Protein AF-A0A819KDN2-F1 (afdb_monomer_lite)

pLDDT: mean 83.3, std 16.14, range [24.91, 98.44]

Radius of gyration: 28.86 Å; chains: 1; bounding box: 69×42×83 Å

Secondary structure (DSSP, 8-state):
-----PPPSSSEEEEEEEEE-SS-EEEEEEEEE-TTT--HHHHHHHHHHHHHHHHHHHH--S-GGGS----HHHHHHHHHHT-------S---HHHHHHHHHHHSTTSEEEEETTEEEEHHHHHHHHHHHHHHHHHTS-PPTT-EEEEE--SSHHHHHHHHHHHHTTPEEEE--TTS-HHHHHHHHHHHT-SEEEE-GGGTT---TTSEEEEGGG------HHHHHHHHHTS---TTS--B------SSS-------PPPHHHHHHHHHHHTTT--EEEEE--GGGSS-SEEEEE-STHHHHT-----EEPTTEEEEEE-TTSPBPPTTT---EEEEEES-------SS--------

Foldseek 3Di:
DDDDPDADPDQKDKDWDWDDDPVDIDIDIDMDHDPVRDDPVRVVLVVQLVVQLVVVVVVDPDDSVVRFSDDPVRVVVQCVLFVQADPPDDDDDPLVVLVVVCVVFVADWPDDDDPDTDGSVRLVVLLLLLLCCCCPVVVDAAAAEEEEEEDDDSLSVSPLSSCLLRNYAYEYDYLPDPLVVVVVSCLLRPHQHYEYEPVSVVNDDPSHHYHHSVVRDDPDDPVVSCVVSVPHPHDPPGHSYDYDDPDPVPHDDDPPPDDPPCVLLVVCVVCVVPDWDKQFDDDVQFPRGFAIDTDDSCVVVVVDDDNHGGHRQKRKAFAAPSRHGDDPPPDHGDIDIDGDGGQDDRDSDDSPRPPDD

Structure (mmCIF, N/CA/C/O backbone):
data_AF-A0A819KDN2-F1
#
_entry.id   AF-A0A819KDN2-F1
#
loop_
_atom_site.group_PDB
_atom_site.id
_atom_site.type_symbol
_atom_site.label_atom_id
_atom_site.label_alt_id
_atom_site.label_comp_id
_atom_site.label_asym_id
_atom_site.label_entity_id
_atom_site.label_seq_id
_atom_site.pdbx_PDB_ins_code
_atom_site.Cartn_x
_atom_site.Cartn_y
_atom_site.Cartn_z
_atom_site.occupancy
_atom_site.B_iso_or_equiv
_atom_site.auth_seq_id
_atom_site.auth_comp_id
_atom_site.auth_asym_id
_atom_site.auth_atom_id
_atom_site.pdbx_PDB_model_num
ATOM 1 N N . MET A 1 1 ? 19.968 2.628 -48.194 1.00 40.44 1 MET A N 1
ATOM 2 C CA . MET A 1 1 ? 20.028 1.257 -47.650 1.00 40.44 1 MET A CA 1
ATOM 3 C C . MET A 1 1 ? 19.680 0.316 -48.788 1.00 40.44 1 MET A C 1
ATOM 5 O O . MET A 1 1 ? 18.543 0.356 -49.238 1.00 40.44 1 MET A O 1
ATOM 9 N N . GLY A 1 2 ? 20.662 -0.407 -49.324 1.00 40.00 2 GLY A N 1
ATOM 10 C CA . GLY A 1 2 ? 20.430 -1.537 -50.229 1.00 40.00 2 GLY A CA 1
ATOM 11 C C . GLY A 1 2 ? 20.419 -2.822 -49.404 1.00 40.00 2 GLY A C 1
ATOM 12 O O . GLY A 1 2 ? 21.114 -2.883 -48.392 1.00 40.00 2 GLY A O 1
ATOM 13 N N . VAL A 1 3 ? 19.584 -3.784 -49.782 1.00 44.88 3 VAL A N 1
ATOM 14 C CA . VAL A 1 3 ? 19.600 -5.141 -49.225 1.00 44.88 3 VAL A CA 1
ATOM 15 C C . VAL A 1 3 ? 20.366 -5.978 -50.242 1.00 44.88 3 VAL A C 1
ATOM 17 O O . VAL A 1 3 ? 19.876 -6.126 -51.358 1.00 44.88 3 VAL A O 1
ATOM 20 N N . ASP A 1 4 ? 21.567 -6.433 -49.891 1.00 54.16 4 ASP A N 1
ATOM 21 C CA . ASP A 1 4 ? 22.252 -7.481 -50.652 1.00 54.16 4 ASP A CA 1
ATOM 22 C C . ASP A 1 4 ? 21.748 -8.839 -50.154 1.00 54.16 4 ASP A C 1
ATOM 24 O O . ASP A 1 4 ? 2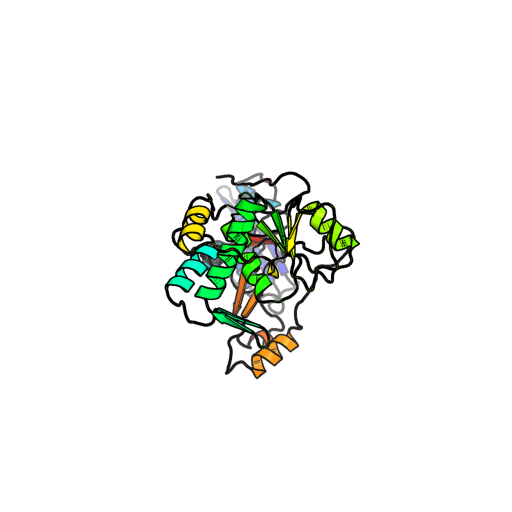1.607 -9.054 -48.950 1.00 54.16 4 ASP A O 1
ATOM 28 N N . ASP A 1 5 ? 21.445 -9.730 -51.096 1.00 51.00 5 ASP A N 1
ATOM 29 C CA . ASP A 1 5 ? 20.772 -11.025 -50.900 1.00 51.00 5 ASP A CA 1
ATOM 30 C C . ASP A 1 5 ? 21.746 -12.141 -50.450 1.00 51.00 5 ASP A C 1
ATOM 32 O O . ASP A 1 5 ? 21.556 -13.323 -50.741 1.00 51.00 5 ASP A O 1
ATOM 36 N N . ASP A 1 6 ? 22.828 -11.772 -49.757 1.00 60.97 6 ASP A N 1
ATOM 37 C CA . ASP A 1 6 ? 23.826 -12.723 -49.264 1.00 60.97 6 ASP A CA 1
ATOM 38 C C . ASP A 1 6 ? 23.328 -13.403 -47.981 1.00 60.97 6 ASP A C 1
ATOM 40 O O . ASP A 1 6 ? 23.100 -12.758 -46.952 1.00 60.97 6 ASP A O 1
ATOM 44 N N . ALA A 1 7 ? 23.187 -14.732 -48.033 1.00 66.06 7 ALA A N 1
ATOM 45 C CA . ALA A 1 7 ? 22.751 -15.551 -46.905 1.00 66.06 7 ALA A CA 1
ATOM 46 C C . ALA A 1 7 ? 23.611 -15.305 -45.648 1.00 66.06 7 ALA A C 1
ATOM 48 O O . ALA A 1 7 ? 24.844 -15.303 -45.708 1.00 66.06 7 ALA A O 1
ATOM 49 N N . ALA A 1 8 ? 22.960 -15.116 -44.496 1.00 74.00 8 ALA A N 1
ATOM 50 C CA . ALA A 1 8 ? 23.639 -14.858 -43.229 1.00 74.00 8 ALA A CA 1
ATOM 51 C C . ALA A 1 8 ? 24.528 -16.051 -42.822 1.00 74.00 8 ALA A C 1
ATOM 53 O O . ALA A 1 8 ? 24.043 -17.162 -42.620 1.00 74.00 8 ALA A O 1
ATOM 54 N N . LEU A 1 9 ? 25.839 -15.818 -42.689 1.00 78.25 9 LEU A N 1
ATOM 55 C CA . LEU A 1 9 ? 26.824 -16.837 -42.282 1.00 78.25 9 LEU A CA 1
ATOM 56 C C . LEU A 1 9 ? 26.888 -17.052 -40.758 1.00 78.25 9 LEU A C 1
ATOM 58 O O . LEU A 1 9 ? 27.412 -18.063 -40.298 1.00 78.25 9 LEU A O 1
ATOM 62 N N . PHE A 1 10 ? 26.384 -16.087 -39.988 1.00 86.44 10 PHE A N 1
ATOM 63 C CA . PHE A 1 10 ? 26.323 -16.077 -38.526 1.00 86.44 10 PHE A CA 1
ATOM 64 C C . PHE A 1 10 ? 24.958 -15.542 -38.085 1.00 86.44 10 PHE A C 1
ATOM 66 O O . PHE A 1 10 ? 24.286 -14.866 -38.865 1.00 86.44 10 PHE A O 1
ATOM 73 N N . ASP A 1 11 ? 24.589 -15.768 -36.822 1.00 88.19 11 ASP A N 1
ATOM 74 C CA . ASP A 1 11 ? 23.334 -15.269 -36.245 1.00 88.19 11 ASP A CA 1
ATOM 75 C C . ASP A 1 11 ? 23.179 -13.753 -36.451 1.00 88.19 11 ASP A C 1
ATOM 77 O O . ASP A 1 11 ? 22.167 -13.287 -36.974 1.00 88.19 11 ASP A O 1
ATOM 81 N N . LEU A 1 12 ? 24.218 -12.990 -36.097 1.00 89.06 12 LEU A N 1
ATOM 82 C CA . LEU A 1 12 ? 24.337 -11.554 -36.330 1.00 89.06 12 LEU A CA 1
ATOM 83 C C . LEU A 1 12 ? 25.802 -11.200 -36.589 1.00 89.06 12 LEU A C 1
ATOM 85 O O . LEU A 1 12 ? 26.693 -11.559 -35.821 1.00 89.06 12 LEU A O 1
ATOM 89 N N . SER A 1 13 ? 26.046 -10.432 -37.641 1.00 89.38 13 SER A N 1
ATOM 90 C CA . SER A 1 13 ? 27.348 -9.865 -37.974 1.00 89.38 13 SER A CA 1
ATOM 91 C C . SER A 1 13 ? 27.222 -8.356 -38.146 1.00 89.38 13 SER A C 1
ATOM 93 O O . SER A 1 13 ? 26.267 -7.856 -38.740 1.00 89.38 13 SER A O 1
ATOM 95 N N . CYS A 1 14 ? 28.183 -7.622 -37.589 1.00 88.56 14 CYS A N 1
ATOM 96 C CA . CYS A 1 14 ? 28.291 -6.174 -37.712 1.00 88.56 14 CYS A CA 1
ATOM 97 C C . CYS A 1 14 ? 29.633 -5.845 -38.364 1.00 88.56 14 CYS A C 1
ATOM 99 O O . CYS A 1 14 ? 30.682 -6.274 -37.884 1.00 88.56 14 CYS A O 1
ATOM 101 N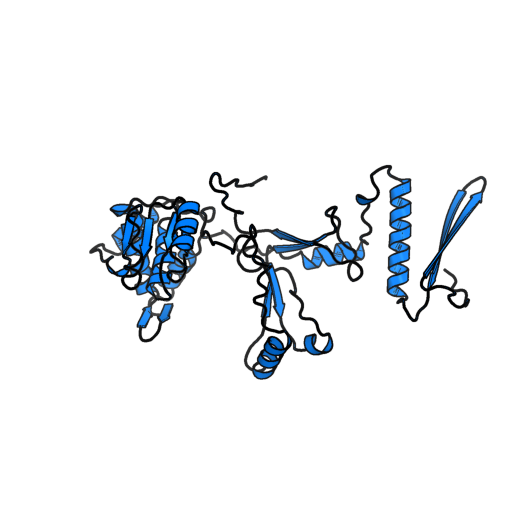 N . THR A 1 15 ? 29.612 -5.099 -39.465 1.00 88.31 15 THR A N 1
ATOM 102 C CA . THR A 1 15 ? 30.819 -4.654 -40.168 1.00 88.31 15 THR A CA 1
ATOM 103 C C . THR A 1 15 ? 30.854 -3.136 -40.219 1.00 88.31 15 THR A C 1
ATOM 105 O O . THR A 1 15 ? 29.897 -2.495 -40.656 1.00 88.31 15 THR A O 1
ATOM 108 N N . LEU A 1 16 ? 31.969 -2.555 -39.772 1.00 88.19 16 LEU A N 1
ATOM 109 C CA . LEU A 1 16 ? 32.206 -1.118 -39.806 1.00 88.19 16 LEU A CA 1
ATOM 110 C C . LEU A 1 16 ? 33.178 -0.786 -40.938 1.00 88.19 16 LEU A C 1
ATOM 112 O O . LEU A 1 16 ? 34.314 -1.256 -40.954 1.00 88.19 16 LEU A O 1
ATOM 116 N N . PHE A 1 17 ? 32.747 0.082 -41.845 1.00 87.81 17 PHE A N 1
ATOM 117 C CA . PHE A 1 17 ? 33.575 0.636 -42.906 1.00 87.81 17 PHE A CA 1
ATOM 118 C C . PHE A 1 17 ? 33.877 2.095 -42.587 1.00 87.81 17 PHE A C 1
ATOM 120 O O . PHE A 1 17 ? 32.973 2.929 -42.527 1.00 87.81 17 PHE A O 1
ATOM 127 N N . VAL A 1 18 ? 35.154 2.413 -42.386 1.00 87.00 18 VAL A N 1
ATOM 128 C CA . VAL A 1 18 ? 35.609 3.788 -42.165 1.00 87.00 18 VAL A CA 1
ATOM 129 C C . VAL A 1 18 ? 36.140 4.333 -43.482 1.00 87.00 18 VAL A C 1
ATOM 131 O O . VAL A 1 18 ? 37.114 3.817 -44.024 1.00 87.00 18 VAL A O 1
ATOM 134 N N . SER A 1 19 ? 35.513 5.391 -43.987 1.00 87.12 19 SER A N 1
ATOM 135 C CA . SER A 1 19 ? 35.979 6.118 -45.163 1.00 87.12 19 SER A CA 1
ATOM 136 C C . SER A 1 19 ? 36.491 7.492 -44.754 1.00 87.12 19 SER A C 1
ATOM 138 O O . SER A 1 19 ? 35.853 8.218 -43.985 1.00 87.12 19 SER A O 1
ATOM 140 N N . LYS A 1 20 ? 37.668 7.851 -45.263 1.00 86.88 20 LYS A N 1
ATOM 141 C CA . LYS A 1 20 ? 38.318 9.137 -45.024 1.00 86.88 20 LYS A CA 1
ATOM 142 C C . LYS A 1 20 ? 38.692 9.749 -46.366 1.00 86.88 20 LYS A C 1
ATOM 144 O O . LYS A 1 20 ? 39.522 9.201 -47.083 1.00 86.88 20 LYS A O 1
ATOM 149 N N . THR A 1 21 ? 38.104 10.897 -46.666 1.00 85.00 21 THR A N 1
ATOM 150 C CA . THR A 1 21 ? 38.531 11.796 -47.741 1.00 85.00 21 THR A CA 1
ATOM 151 C C . THR A 1 21 ? 39.176 13.041 -47.131 1.00 85.00 21 THR A C 1
ATOM 153 O O . THR A 1 21 ? 39.096 13.255 -45.917 1.00 85.00 21 THR A O 1
ATOM 156 N N . ASP A 1 22 ? 39.798 13.885 -47.956 1.00 81.94 22 ASP A N 1
ATOM 157 C CA . ASP A 1 22 ? 40.424 15.136 -47.495 1.00 81.94 22 ASP A CA 1
ATOM 158 C C . ASP A 1 22 ? 39.423 16.105 -46.836 1.00 81.94 22 ASP A C 1
ATOM 160 O O . ASP A 1 22 ? 39.818 16.957 -46.044 1.00 81.94 22 ASP A O 1
ATOM 164 N N . GLN A 1 23 ? 38.124 15.954 -47.122 1.00 81.19 23 GLN A N 1
ATOM 165 C CA . GLN A 1 23 ? 37.059 16.842 -46.641 1.00 81.19 23 GLN A CA 1
ATOM 166 C C . GLN A 1 23 ? 36.100 16.184 -45.639 1.00 81.19 23 GLN A C 1
ATOM 168 O O . GLN A 1 23 ? 35.454 16.893 -44.870 1.00 81.19 23 GLN A O 1
ATOM 173 N N . THR A 1 24 ? 35.983 14.850 -45.615 1.00 83.25 24 THR A N 1
ATOM 174 C CA . THR A 1 24 ? 34.991 14.158 -44.773 1.00 83.25 24 THR A CA 1
ATOM 175 C C . THR A 1 24 ? 35.516 12.844 -44.209 1.00 83.25 24 THR A C 1
ATOM 177 O O . THR A 1 24 ? 36.234 12.099 -44.873 1.00 83.25 24 THR A O 1
ATOM 180 N N . ARG A 1 25 ? 35.103 12.524 -42.981 1.00 83.25 25 ARG A N 1
ATOM 181 C CA . ARG A 1 25 ? 35.224 11.183 -42.400 1.00 83.25 25 ARG A CA 1
ATOM 182 C C . ARG A 1 25 ? 33.820 10.627 -42.236 1.00 83.25 25 ARG A C 1
ATOM 184 O O . ARG A 1 25 ? 32.962 11.312 -41.691 1.00 83.25 25 ARG A O 1
ATOM 191 N N . SER A 1 26 ? 33.592 9.411 -42.707 1.00 85.38 26 SER A N 1
ATOM 192 C CA . SER A 1 26 ? 32.314 8.722 -42.553 1.00 85.38 26 SER A CA 1
ATOM 193 C C . SER A 1 26 ? 32.536 7.308 -42.037 1.00 85.38 26 SER A C 1
ATOM 195 O O . SER A 1 26 ? 33.539 6.663 -42.346 1.00 85.38 26 SER A O 1
ATOM 197 N N . ILE A 1 27 ? 31.595 6.843 -41.223 1.00 84.44 27 ILE A N 1
ATOM 198 C CA . ILE A 1 27 ? 31.534 5.467 -40.744 1.00 84.44 27 ILE A CA 1
ATOM 199 C C . ILE A 1 27 ? 30.232 4.889 -41.284 1.00 84.44 27 ILE A C 1
ATOM 201 O O . ILE A 1 27 ? 29.158 5.420 -41.009 1.00 84.44 27 ILE A O 1
ATOM 205 N N . THR A 1 28 ? 30.330 3.821 -42.068 1.00 86.50 28 THR A N 1
ATOM 206 C CA . THR A 1 28 ? 29.178 3.033 -42.511 1.00 86.50 28 THR A CA 1
ATOM 207 C C . THR A 1 28 ? 29.126 1.762 -41.683 1.00 86.50 28 THR A C 1
ATOM 209 O O . THR A 1 28 ? 30.117 1.041 -41.601 1.00 86.50 28 THR A O 1
ATOM 212 N N . VAL A 1 29 ? 27.979 1.488 -41.067 1.00 84.81 29 VAL A N 1
ATOM 213 C CA . VAL A 1 29 ? 27.750 0.271 -40.283 1.00 84.81 29 VAL A CA 1
ATOM 214 C C . VAL A 1 29 ? 26.780 -0.614 -41.054 1.00 84.81 29 VAL A C 1
ATOM 216 O O . VAL A 1 29 ? 25.685 -0.166 -41.393 1.00 84.81 29 VAL A O 1
ATOM 219 N N . SER A 1 30 ? 27.184 -1.850 -41.336 1.00 86.69 30 SER A N 1
ATOM 220 C CA . SER A 1 30 ? 26.346 -2.869 -41.969 1.00 86.69 30 SER A CA 1
ATOM 221 C C . SER A 1 30 ? 26.043 -3.982 -40.972 1.00 86.69 30 SER A C 1
ATOM 223 O O . SER A 1 30 ? 26.958 -4.473 -40.311 1.00 86.69 30 SER A O 1
ATOM 225 N N . PHE A 1 31 ? 24.772 -4.373 -40.870 1.00 87.31 31 PHE A N 1
ATOM 226 C CA . PHE A 1 31 ? 24.329 -5.523 -40.086 1.00 87.31 31 PHE A CA 1
ATOM 227 C C . PHE A 1 31 ? 23.779 -6.588 -41.036 1.00 87.31 31 PHE A C 1
ATOM 229 O O . PHE A 1 31 ? 22.854 -6.300 -41.794 1.00 87.31 31 PHE A O 1
ATOM 236 N N . ASN A 1 32 ? 24.320 -7.804 -40.974 1.00 86.94 32 ASN A N 1
ATOM 237 C CA . ASN A 1 32 ? 23.767 -8.983 -41.642 1.00 86.94 32 ASN A CA 1
ATOM 238 C C . ASN A 1 32 ? 23.383 -10.006 -40.564 1.00 86.94 32 ASN A C 1
ATOM 240 O O . ASN A 1 32 ? 24.192 -10.292 -39.680 1.00 86.94 32 ASN A O 1
ATOM 244 N N . ALA A 1 33 ? 22.146 -10.494 -40.595 1.00 87.75 33 ALA A N 1
ATOM 245 C CA . ALA A 1 33 ? 21.565 -11.318 -39.543 1.00 87.75 33 ALA A CA 1
ATOM 246 C C . ALA A 1 33 ? 20.632 -12.386 -40.115 1.00 87.75 33 ALA A C 1
ATOM 248 O O . ALA A 1 33 ? 19.975 -12.162 -41.134 1.00 87.75 33 ALA A O 1
ATOM 249 N N . SER A 1 34 ? 20.523 -13.514 -39.413 1.00 88.75 34 SER A N 1
ATOM 250 C CA . SER A 1 34 ? 19.573 -14.572 -39.757 1.00 88.75 34 SER A CA 1
ATOM 251 C C . SER A 1 34 ? 18.133 -14.150 -39.445 1.00 88.75 34 SER A C 1
ATOM 253 O O . SER A 1 34 ? 17.800 -13.836 -38.300 1.00 88.75 34 SER A O 1
ATOM 255 N N . LEU A 1 35 ? 17.252 -14.186 -40.449 1.00 85.38 35 LEU A N 1
ATOM 256 C CA . LEU A 1 35 ? 15.824 -13.892 -40.269 1.00 85.38 35 LEU A CA 1
ATOM 257 C C . LEU A 1 35 ? 15.064 -14.998 -39.520 1.00 85.38 35 LEU A C 1
ATOM 259 O O . LEU A 1 35 ? 13.942 -14.756 -39.084 1.00 85.38 35 LEU A O 1
ATOM 263 N N . ASP A 1 36 ? 15.681 -16.166 -39.317 1.00 87.00 36 ASP A N 1
ATOM 264 C CA . ASP A 1 36 ? 15.132 -17.221 -38.455 1.00 87.00 36 ASP A CA 1
ATOM 265 C C . ASP A 1 36 ? 15.226 -16.849 -36.965 1.00 87.00 36 ASP A C 1
ATOM 267 O O . ASP A 1 36 ? 14.481 -17.380 -36.143 1.00 87.00 36 ASP A O 1
ATOM 271 N N . LEU A 1 37 ? 16.139 -15.934 -36.611 1.00 86.00 37 LEU A N 1
ATOM 272 C CA . LEU A 1 37 ? 16.403 -15.508 -35.231 1.00 86.00 37 LEU A CA 1
ATOM 273 C C . LEU A 1 37 ? 16.029 -14.046 -34.969 1.00 86.00 37 LEU A C 1
ATOM 275 O O . LEU A 1 37 ? 15.697 -13.691 -33.838 1.00 86.00 37 LEU A O 1
ATOM 279 N N . PHE A 1 38 ? 16.094 -13.187 -35.989 1.00 85.50 38 PHE A N 1
ATOM 280 C CA . PHE A 1 38 ? 15.928 -11.748 -35.826 1.00 85.50 38 PHE A CA 1
ATOM 281 C C . PHE A 1 38 ? 14.795 -11.190 -36.678 1.00 85.50 38 PHE A C 1
ATOM 283 O O . PHE A 1 38 ? 14.793 -11.269 -37.906 1.00 85.50 38 PHE A O 1
ATOM 290 N N . GLU A 1 39 ? 13.876 -10.481 -36.026 1.00 86.94 39 GLU A N 1
ATOM 291 C CA . GLU A 1 39 ? 12.892 -9.678 -36.736 1.00 86.94 39 GLU A CA 1
ATOM 292 C C . GLU A 1 39 ? 13.529 -8.417 -37.330 1.00 86.94 39 GLU A C 1
ATOM 294 O O . GLU A 1 39 ? 14.252 -7.670 -36.661 1.00 86.94 39 GLU A O 1
ATOM 299 N N . LYS A 1 40 ? 13.159 -8.093 -38.574 1.00 86.00 40 LYS A N 1
ATOM 300 C CA . LYS A 1 40 ? 13.634 -6.893 -39.284 1.00 86.00 40 LYS A CA 1
ATOM 301 C C . LYS A 1 40 ? 13.450 -5.602 -38.476 1.00 86.00 40 LYS A C 1
ATOM 303 O O . LYS A 1 40 ? 14.328 -4.742 -38.474 1.00 86.00 40 LYS A O 1
ATOM 308 N N . LYS A 1 41 ? 12.317 -5.456 -37.780 1.00 86.94 41 LYS A N 1
ATOM 309 C CA . LYS A 1 41 ? 12.034 -4.280 -36.940 1.00 86.94 41 LYS A CA 1
ATOM 310 C C . LYS A 1 41 ? 12.998 -4.194 -35.752 1.00 86.94 41 LYS A C 1
ATOM 312 O O . LYS A 1 41 ? 13.481 -3.103 -35.450 1.00 86.94 41 LYS A O 1
ATOM 317 N N . GLY A 1 42 ? 13.301 -5.329 -35.121 1.00 86.69 42 GLY A N 1
ATOM 318 C CA . GLY A 1 42 ? 14.288 -5.427 -34.046 1.00 86.69 42 GLY A CA 1
ATOM 319 C C . GLY A 1 42 ? 15.684 -5.026 -34.519 1.00 86.69 42 GLY A C 1
ATOM 320 O O . GLY A 1 42 ? 16.323 -4.189 -33.887 1.00 86.69 42 GLY A O 1
ATOM 321 N N . LEU A 1 43 ? 16.115 -5.517 -35.687 1.00 87.88 43 LEU A N 1
ATOM 322 C CA . LEU A 1 43 ? 17.416 -5.161 -36.271 1.00 87.88 43 LEU A CA 1
ATOM 323 C C . LEU A 1 43 ? 17.550 -3.661 -36.547 1.00 87.88 43 LEU A C 1
ATOM 325 O O . LEU A 1 43 ? 18.560 -3.067 -36.176 1.00 87.88 43 LEU A O 1
ATOM 329 N N . ILE A 1 44 ? 16.522 -3.025 -37.121 1.00 88.19 44 ILE A N 1
ATOM 330 C CA . ILE A 1 44 ? 16.524 -1.571 -37.363 1.00 88.19 44 ILE A CA 1
ATOM 331 C C . ILE A 1 44 ? 16.700 -0.801 -36.047 1.00 88.19 44 ILE A C 1
ATOM 333 O O . ILE A 1 44 ? 17.514 0.123 -35.973 1.00 88.19 44 ILE A O 1
ATOM 337 N N . LYS A 1 45 ? 15.983 -1.198 -34.986 1.00 89.44 45 LYS A N 1
ATOM 338 C CA . LYS A 1 45 ? 16.144 -0.590 -33.658 1.00 89.44 45 LYS A CA 1
ATOM 339 C C . LYS A 1 45 ? 17.561 -0.780 -33.122 1.00 89.44 45 LYS A C 1
ATOM 341 O O . LYS A 1 45 ? 18.161 0.190 -32.667 1.00 89.44 45 LYS A O 1
ATOM 346 N N . THR A 1 46 ? 18.118 -1.986 -33.218 1.00 88.00 46 THR A N 1
ATOM 347 C CA . THR A 1 46 ? 19.500 -2.282 -32.809 1.00 88.00 46 THR A CA 1
ATOM 348 C C . THR A 1 46 ? 20.506 -1.401 -33.551 1.00 88.00 46 THR A C 1
ATOM 350 O O . THR A 1 46 ? 21.379 -0.807 -32.917 1.00 88.00 46 THR A O 1
ATOM 353 N N . THR A 1 47 ? 20.347 -1.215 -34.866 1.00 87.69 47 THR A N 1
ATOM 354 C CA . THR A 1 47 ? 21.178 -0.291 -35.654 1.00 87.69 47 THR A CA 1
ATOM 355 C C . THR A 1 47 ? 21.058 1.149 -35.152 1.00 87.69 47 THR A C 1
ATOM 357 O O . THR A 1 47 ? 22.078 1.811 -34.959 1.00 87.69 47 THR A O 1
ATOM 360 N N . HIS A 1 48 ? 19.843 1.638 -34.880 1.00 90.12 48 HIS A N 1
ATOM 361 C CA . HIS A 1 48 ? 19.646 2.983 -34.328 1.00 90.12 48 HIS A CA 1
ATOM 362 C C . HIS A 1 48 ? 20.316 3.160 -32.960 1.00 90.12 48 HIS A C 1
ATOM 364 O O . HIS A 1 48 ? 20.917 4.206 -32.711 1.00 90.12 48 HIS A O 1
ATOM 370 N N . ARG A 1 49 ? 20.270 2.147 -32.084 1.00 91.00 49 ARG A N 1
ATOM 371 C CA . ARG A 1 49 ? 20.973 2.182 -30.791 1.00 91.00 49 ARG A CA 1
ATOM 372 C C . ARG A 1 49 ? 22.483 2.218 -30.961 1.00 91.00 49 ARG A C 1
ATOM 374 O O . ARG A 1 49 ? 23.140 3.004 -30.289 1.00 91.00 49 ARG A O 1
ATOM 381 N N . PHE A 1 50 ? 23.023 1.416 -31.876 1.00 90.25 50 PHE A N 1
ATOM 382 C CA . PHE A 1 50 ? 24.458 1.385 -32.145 1.00 90.25 50 PHE A CA 1
ATOM 383 C C . PHE A 1 50 ? 24.966 2.733 -32.676 1.00 90.25 50 PHE A C 1
ATOM 385 O O . PHE A 1 50 ? 25.954 3.268 -32.178 1.00 90.25 50 PHE A O 1
ATOM 392 N N . VAL A 1 51 ? 24.244 3.337 -33.627 1.00 88.88 51 VAL A N 1
ATOM 393 C CA . VAL A 1 51 ? 24.555 4.685 -34.133 1.00 88.88 51 VAL A CA 1
ATOM 394 C C . VAL A 1 51 ? 24.444 5.734 -33.023 1.00 88.88 51 VAL A C 1
ATOM 396 O O . VAL A 1 51 ? 25.307 6.607 -32.920 1.00 88.88 51 VAL A O 1
ATOM 399 N N . ARG A 1 52 ? 23.418 5.644 -32.166 1.00 90.50 52 ARG A N 1
ATOM 400 C CA . ARG A 1 52 ? 23.253 6.525 -31.001 1.00 90.50 52 ARG A CA 1
ATOM 401 C C . ARG A 1 52 ? 24.433 6.403 -30.030 1.00 90.50 52 ARG A C 1
ATOM 403 O O . ARG A 1 52 ? 24.966 7.434 -29.637 1.00 90.50 52 ARG A O 1
ATOM 410 N N . LEU A 1 53 ? 24.871 5.187 -29.703 1.00 91.38 53 LEU A N 1
ATOM 411 C CA . LEU A 1 53 ? 26.031 4.947 -28.841 1.00 91.38 53 LEU A CA 1
ATOM 412 C C . LEU A 1 53 ? 27.306 5.562 -29.427 1.00 91.38 53 LEU A C 1
ATOM 414 O O . LEU A 1 53 ? 27.977 6.332 -28.746 1.00 91.38 53 LEU A O 1
ATOM 418 N N . LEU A 1 54 ? 27.610 5.284 -30.701 1.00 89.25 54 LEU A N 1
ATOM 419 C CA . LEU A 1 54 ? 28.778 5.866 -31.369 1.00 89.25 54 LEU A CA 1
ATOM 420 C C . LEU A 1 54 ? 28.723 7.396 -31.358 1.00 89.25 54 LEU A C 1
ATOM 422 O O . LEU A 1 54 ? 29.715 8.043 -31.041 1.00 89.25 54 LEU A O 1
ATOM 426 N N . SER A 1 55 ? 27.558 7.978 -31.653 1.00 88.38 55 SER A N 1
ATOM 427 C CA . SER A 1 55 ? 27.376 9.435 -31.650 1.00 88.38 55 SER A CA 1
ATOM 428 C C . SER A 1 55 ? 27.633 10.042 -30.269 1.00 88.38 55 SER A C 1
ATOM 430 O O . SER A 1 55 ? 28.261 11.091 -30.180 1.00 88.38 55 SER A O 1
ATOM 432 N N . GLN A 1 56 ? 27.183 9.385 -29.196 1.00 91.50 56 GLN A N 1
ATOM 433 C CA . GLN A 1 56 ? 27.417 9.842 -27.823 1.00 91.50 56 GLN A CA 1
ATOM 434 C C . GLN A 1 56 ? 28.898 9.737 -27.430 1.00 91.50 56 GLN A C 1
ATOM 436 O O . GLN A 1 56 ? 29.438 10.694 -26.879 1.00 91.50 56 GLN A O 1
ATOM 441 N N . LEU A 1 57 ? 29.571 8.641 -27.798 1.00 90.69 57 LEU A N 1
ATOM 442 C CA . LEU A 1 57 ? 31.007 8.442 -27.561 1.00 90.69 57 LEU A CA 1
ATOM 443 C C . LEU A 1 57 ? 31.882 9.483 -28.274 1.00 90.69 57 LEU A C 1
ATOM 445 O O . LEU A 1 57 ? 32.929 9.858 -27.763 1.00 90.69 57 LEU A O 1
ATOM 449 N N . PHE A 1 58 ? 31.471 9.976 -29.446 1.00 87.62 58 PHE A N 1
ATOM 450 C CA . PHE A 1 58 ? 32.206 11.043 -30.138 1.00 87.62 58 PHE A CA 1
ATOM 451 C C . PHE A 1 58 ? 32.022 12.428 -29.510 1.00 87.62 58 PHE A C 1
ATOM 453 O O . PHE A 1 58 ? 32.816 13.327 -29.784 1.00 87.62 58 PHE A O 1
ATOM 460 N N . LEU A 1 59 ? 30.967 12.622 -28.718 1.00 89.94 59 LEU A N 1
ATOM 461 C CA . LEU A 1 59 ? 30.614 13.911 -28.124 1.00 89.94 59 LEU A CA 1
ATOM 462 C C . LEU A 1 59 ? 31.004 14.010 -26.645 1.00 89.94 59 LEU A C 1
ATOM 464 O O . LEU A 1 59 ? 30.878 15.088 -26.063 1.00 89.94 59 LEU A O 1
ATOM 468 N N . SER A 1 60 ? 31.424 12.909 -26.018 1.00 91.94 60 SER A N 1
ATOM 469 C CA . SER A 1 60 ? 31.611 12.846 -24.574 1.00 91.94 60 SER A CA 1
ATOM 470 C C . SER A 1 60 ? 32.585 11.749 -24.142 1.00 91.94 60 SER A C 1
ATOM 472 O O . SER A 1 60 ? 32.486 10.620 -24.610 1.00 91.94 60 SER A O 1
ATOM 474 N N . ASP A 1 61 ? 33.439 12.063 -23.164 1.00 91.38 61 ASP A N 1
ATOM 475 C CA . ASP A 1 61 ? 34.365 11.118 -22.515 1.00 91.38 61 ASP A CA 1
ATOM 476 C C . ASP A 1 61 ? 33.783 10.498 -21.224 1.00 91.38 61 ASP A C 1
ATOM 478 O O . ASP A 1 61 ? 34.515 10.027 -20.351 1.00 91.38 61 ASP A O 1
ATOM 482 N N . GLN A 1 62 ? 32.458 10.540 -21.048 1.00 91.12 62 GLN A N 1
ATOM 483 C CA . GLN A 1 62 ? 31.798 9.958 -19.876 1.00 91.12 62 GLN A CA 1
ATOM 484 C C . GLN A 1 62 ? 31.913 8.420 -19.862 1.00 91.12 62 GLN A C 1
ATOM 486 O O . GLN A 1 62 ? 32.070 7.794 -20.916 1.00 91.12 62 GLN A O 1
ATOM 491 N N . PRO A 1 63 ? 31.822 7.774 -18.682 1.00 91.50 63 PRO A N 1
ATOM 492 C CA . PRO A 1 63 ? 31.863 6.318 -18.588 1.00 91.50 63 PRO A CA 1
ATOM 493 C C . PRO A 1 63 ? 30.775 5.646 -19.437 1.00 91.50 63 PRO A C 1
ATOM 495 O O . PRO A 1 63 ? 29.635 6.109 -19.470 1.00 91.50 63 PRO A O 1
ATOM 498 N N . LEU A 1 64 ? 31.102 4.508 -20.063 1.00 89.88 64 LEU A N 1
ATOM 499 C CA . LEU A 1 64 ? 30.219 3.815 -21.016 1.00 89.88 64 LEU A CA 1
ATOM 500 C C . LEU A 1 64 ? 28.805 3.539 -20.469 1.00 89.88 64 LEU A C 1
ATOM 502 O O . LEU A 1 64 ? 27.833 3.664 -21.205 1.00 89.88 64 LEU A O 1
ATOM 506 N N . TYR A 1 65 ? 28.691 3.201 -19.181 1.00 88.50 65 TYR A N 1
ATOM 507 C CA . TYR A 1 65 ? 27.417 2.882 -18.525 1.00 88.50 65 TYR A CA 1
ATOM 508 C C . TYR A 1 65 ? 26.478 4.090 -18.360 1.00 88.50 65 TYR A C 1
ATOM 510 O O . TYR A 1 65 ? 25.314 3.920 -18.020 1.00 88.50 65 TYR A O 1
ATOM 518 N N . THR A 1 66 ? 26.959 5.315 -18.590 1.00 89.38 66 THR A N 1
ATOM 519 C CA . THR A 1 66 ? 26.132 6.532 -18.498 1.00 89.38 66 THR A CA 1
ATOM 520 C C . THR A 1 66 ? 25.369 6.834 -19.791 1.00 89.38 66 THR A C 1
ATOM 522 O O . THR A 1 66 ? 24.480 7.687 -19.810 1.00 89.38 66 THR A O 1
ATOM 525 N N . PHE A 1 67 ? 25.705 6.148 -20.886 1.00 89.56 67 PHE A N 1
ATOM 526 C CA . PHE A 1 67 ? 25.104 6.383 -22.191 1.00 89.56 67 PHE A CA 1
ATOM 527 C C . PHE A 1 67 ? 23.768 5.659 -22.338 1.00 89.56 67 PHE A C 1
ATOM 529 O O . PHE A 1 67 ? 23.695 4.434 -22.429 1.00 89.56 67 PHE A O 1
ATOM 536 N N . SER A 1 68 ? 22.689 6.436 -22.438 1.00 87.81 68 SER A N 1
ATOM 537 C CA . SER A 1 68 ? 21.357 5.886 -22.669 1.00 87.81 68 SER A CA 1
ATOM 538 C C . SER A 1 68 ? 21.220 5.349 -24.094 1.00 87.81 68 SER A C 1
ATOM 540 O O . SER A 1 68 ? 21.317 6.087 -25.085 1.00 87.81 68 SER A O 1
ATOM 542 N N . LEU A 1 69 ? 20.903 4.058 -24.192 1.00 90.12 69 LEU A N 1
ATOM 543 C CA . LEU A 1 69 ? 20.558 3.397 -25.450 1.00 90.12 69 LEU A CA 1
ATOM 544 C C . LEU A 1 69 ? 19.074 3.529 -25.804 1.00 90.12 69 LEU A C 1
ATOM 546 O O . LEU A 1 69 ? 18.677 3.111 -26.890 1.00 90.12 69 LEU A O 1
ATOM 550 N N . PHE A 1 70 ? 18.250 4.101 -24.925 1.00 89.62 70 PHE A N 1
ATOM 551 C CA . PHE A 1 70 ? 16.805 4.227 -25.111 1.00 89.62 70 PHE A CA 1
ATOM 552 C C . PHE A 1 70 ? 16.485 5.115 -26.327 1.00 89.62 70 PHE A C 1
ATOM 554 O O . PHE A 1 70 ? 17.082 6.188 -26.507 1.00 89.62 70 PHE A O 1
ATOM 561 N N . LEU A 1 71 ? 15.564 4.676 -27.191 1.00 91.44 71 LEU A N 1
ATOM 562 C CA . LEU A 1 71 ? 15.152 5.453 -28.363 1.00 91.44 71 LEU A CA 1
ATOM 563 C C . LEU A 1 71 ? 14.076 6.481 -27.989 1.00 91.44 71 LEU A C 1
ATOM 565 O O . LEU A 1 71 ? 13.402 6.355 -26.969 1.00 91.44 71 LEU A O 1
ATOM 569 N N . ASP A 1 72 ? 13.903 7.511 -28.819 1.00 89.75 72 ASP A N 1
ATOM 570 C CA . ASP A 1 72 ? 12.941 8.590 -28.547 1.00 89.75 72 ASP A CA 1
ATOM 571 C C . ASP A 1 72 ? 11.490 8.089 -28.538 1.00 89.75 72 ASP A C 1
ATOM 573 O O . ASP A 1 72 ? 10.704 8.477 -27.679 1.00 89.75 72 ASP A O 1
ATOM 577 N N . GLU A 1 73 ? 11.155 7.152 -29.429 1.00 90.44 73 GLU A N 1
ATOM 578 C CA . GLU A 1 73 ? 9.843 6.490 -29.442 1.00 90.44 73 GLU A CA 1
ATOM 579 C C . GLU A 1 73 ? 9.564 5.690 -28.157 1.00 90.44 73 GLU A C 1
ATOM 581 O O . GLU A 1 73 ? 8.433 5.655 -27.677 1.00 90.44 73 GLU A O 1
ATOM 586 N N . GLU A 1 74 ? 10.594 5.085 -27.566 1.00 91.31 74 GLU A N 1
ATOM 587 C CA . GLU A 1 74 ? 10.477 4.301 -26.335 1.00 91.31 74 GLU A CA 1
ATOM 588 C C . GLU A 1 74 ? 10.348 5.212 -25.124 1.00 91.31 74 GLU A C 1
ATOM 590 O O . GLU A 1 74 ? 9.524 4.937 -24.254 1.00 91.31 74 GLU A O 1
ATOM 595 N N . ARG A 1 75 ? 11.090 6.332 -25.098 1.00 90.12 75 ARG A N 1
ATOM 596 C CA . ARG A 1 75 ? 10.910 7.382 -24.083 1.00 90.12 75 ARG A CA 1
ATOM 597 C C . ARG A 1 75 ? 9.466 7.859 -24.055 1.00 90.12 75 ARG A C 1
ATOM 599 O O . ARG A 1 75 ? 8.894 7.994 -22.981 1.00 90.12 75 ARG A O 1
ATOM 606 N N . GLU A 1 76 ? 8.867 8.074 -25.222 1.00 92.00 76 GLU A N 1
ATOM 607 C CA . GLU A 1 76 ? 7.486 8.543 -25.310 1.00 92.00 76 GLU A CA 1
ATOM 608 C C . GLU A 1 76 ? 6.471 7.484 -24.854 1.00 92.00 76 GLU A C 1
ATOM 610 O O . GLU A 1 76 ? 5.488 7.819 -24.193 1.00 92.00 76 GLU A O 1
ATOM 615 N N . ILE A 1 77 ? 6.705 6.202 -25.156 1.00 91.69 77 ILE A N 1
ATOM 616 C CA . ILE A 1 77 ? 5.880 5.108 -24.621 1.00 91.69 77 ILE A CA 1
ATOM 617 C C . ILE A 1 77 ? 5.994 5.050 -23.096 1.00 91.69 77 ILE A C 1
ATOM 619 O O . ILE A 1 77 ? 4.969 5.018 -22.417 1.00 91.69 77 ILE A O 1
ATOM 623 N N . LEU A 1 78 ? 7.215 5.076 -22.557 1.00 92.25 78 LEU A N 1
ATOM 624 C CA . LEU A 1 78 ? 7.461 5.051 -21.117 1.00 92.25 78 LEU A CA 1
ATOM 625 C C . LEU A 1 78 ? 6.791 6.240 -20.421 1.00 92.25 78 LEU A C 1
ATOM 627 O O . LEU A 1 78 ? 6.099 6.055 -19.424 1.00 92.25 78 LEU A O 1
ATOM 631 N N . ARG A 1 79 ? 6.920 7.444 -20.992 1.00 93.06 79 ARG A N 1
ATOM 632 C CA . ARG A 1 79 ? 6.253 8.653 -20.498 1.00 93.06 79 ARG A CA 1
ATOM 633 C C . ARG A 1 79 ? 4.740 8.468 -20.443 1.00 93.06 79 ARG A C 1
ATOM 635 O O . ARG A 1 79 ? 4.145 8.771 -19.424 1.00 93.06 79 ARG A O 1
ATOM 642 N N . LYS A 1 80 ? 4.121 7.936 -21.503 1.00 93.94 80 LYS A N 1
ATOM 643 C CA . LYS A 1 80 ? 2.670 7.678 -21.550 1.00 93.94 80 LYS A CA 1
ATOM 644 C C . LYS A 1 80 ? 2.211 6.615 -20.558 1.00 93.94 80 LYS A C 1
ATOM 646 O O . LYS A 1 80 ? 1.113 6.724 -20.030 1.00 93.94 80 LYS A O 1
ATOM 651 N N . LEU A 1 81 ? 3.010 5.572 -20.336 1.00 92.62 81 LEU A N 1
ATOM 652 C CA . LEU A 1 81 ? 2.693 4.538 -19.346 1.00 92.62 81 LEU A CA 1
ATOM 653 C C . LEU A 1 81 ? 2.706 5.093 -17.919 1.00 92.62 81 LEU A C 1
ATOM 655 O O . LEU A 1 81 ? 1.920 4.642 -17.092 1.00 92.62 81 LEU A O 1
ATOM 659 N N . ASN A 1 82 ? 3.576 6.070 -17.672 1.00 94.50 82 ASN A N 1
ATOM 660 C CA . ASN A 1 82 ? 3.763 6.733 -16.388 1.00 94.50 82 ASN A CA 1
ATOM 661 C C . ASN A 1 82 ? 3.004 8.068 -16.271 1.00 94.50 82 ASN A C 1
ATOM 663 O O . ASN A 1 82 ? 3.128 8.748 -15.261 1.00 94.50 82 ASN A O 1
ATOM 667 N N . ASP A 1 83 ? 2.197 8.446 -17.264 1.00 95.31 83 ASP A N 1
ATOM 668 C CA . ASP A 1 83 ? 1.327 9.626 -17.211 1.00 95.31 83 ASP A CA 1
ATOM 669 C C . ASP A 1 83 ? 0.056 9.287 -16.416 1.00 95.31 83 ASP A C 1
ATOM 671 O O . ASP A 1 83 ? -1.030 9.092 -16.965 1.00 95.31 83 ASP A O 1
ATOM 675 N N . THR A 1 84 ? 0.232 9.087 -15.109 1.00 94.25 84 THR A N 1
ATOM 676 C CA . THR A 1 84 ? -0.795 8.553 -14.202 1.00 94.25 84 THR A CA 1
ATOM 677 C C . THR A 1 84 ? -1.332 9.590 -13.225 1.00 94.25 84 THR A C 1
ATOM 679 O O . THR A 1 84 ? -2.061 9.238 -12.296 1.00 94.25 84 THR A O 1
ATOM 682 N N . HIS A 1 85 ? -0.992 10.866 -13.417 1.00 92.00 85 HIS A N 1
ATOM 683 C CA . HIS A 1 85 ? -1.395 11.929 -12.508 1.00 92.00 85 HIS A CA 1
ATOM 684 C C . HIS A 1 85 ? -2.924 12.064 -12.439 1.00 92.00 85 HIS A C 1
ATOM 686 O O . HIS A 1 85 ? -3.596 12.316 -13.441 1.00 92.00 85 HIS A O 1
ATOM 692 N N . VAL A 1 86 ? -3.468 11.960 -11.229 1.00 90.19 86 VAL A N 1
ATOM 693 C CA . VAL A 1 86 ? -4.875 12.207 -10.914 1.00 90.19 86 VAL A CA 1
ATOM 694 C C . VAL A 1 86 ? -4.948 13.153 -9.724 1.00 90.19 86 VAL A C 1
ATOM 696 O O . VAL A 1 86 ? -4.426 12.861 -8.647 1.00 90.19 86 VAL A O 1
ATOM 699 N N . ASP A 1 87 ? -5.637 14.276 -9.921 1.00 88.19 87 ASP A N 1
ATOM 700 C CA . ASP A 1 87 ? -5.944 15.220 -8.851 1.00 88.19 87 ASP A CA 1
ATOM 701 C C . ASP A 1 87 ? -7.131 14.703 -8.025 1.00 88.19 87 ASP A C 1
ATOM 703 O O . ASP A 1 87 ? -8.277 14.690 -8.483 1.00 88.19 87 ASP A O 1
ATOM 707 N N . TYR A 1 88 ? -6.845 14.253 -6.803 1.00 79.62 88 TYR A N 1
ATOM 708 C CA . TYR A 1 88 ? -7.855 13.822 -5.832 1.00 79.62 88 TYR A CA 1
ATOM 709 C C . TYR A 1 88 ? -8.391 14.978 -4.967 1.00 79.62 88 TYR A C 1
ATOM 711 O O . TYR A 1 88 ? -9.244 14.758 -4.103 1.00 79.62 88 TYR A O 1
ATOM 719 N N . GLY A 1 89 ? -7.927 16.209 -5.195 1.00 82.31 89 GLY A N 1
ATOM 720 C CA . GLY A 1 89 ? -8.208 17.366 -4.357 1.00 82.31 89 GLY A CA 1
ATOM 721 C C . GLY A 1 89 ? -7.444 17.328 -3.026 1.00 82.31 89 GLY A C 1
ATOM 722 O O . GLY A 1 89 ? -6.417 16.657 -2.905 1.00 82.31 89 GLY A O 1
ATOM 723 N N . PRO A 1 90 ? -7.924 18.054 -1.998 1.00 78.62 90 PRO A N 1
ATOM 724 C CA . PRO A 1 90 ? -7.276 18.078 -0.692 1.00 78.62 90 PRO A CA 1
ATOM 725 C C . PRO A 1 90 ? -7.211 16.679 -0.077 1.00 78.62 90 PRO A C 1
ATOM 727 O O . PRO A 1 90 ? -8.249 16.042 0.127 1.00 78.62 90 PRO A O 1
ATOM 730 N N . ILE A 1 91 ? -6.000 16.233 0.258 1.00 76.38 91 ILE A N 1
ATOM 731 C CA . ILE A 1 91 ? -5.771 14.954 0.931 1.00 76.38 91 ILE A CA 1
ATOM 732 C C . ILE A 1 91 ? -6.443 15.006 2.307 1.00 76.38 91 ILE A C 1
ATOM 734 O O . ILE A 1 91 ? -6.292 15.972 3.056 1.00 76.38 91 ILE A O 1
ATOM 738 N N . ARG A 1 92 ? -7.210 13.968 2.638 1.00 80.19 92 ARG A N 1
ATOM 739 C CA . ARG A 1 92 ? -7.875 13.813 3.935 1.00 80.19 92 ARG A CA 1
ATOM 740 C C . ARG A 1 92 ? -7.521 12.463 4.529 1.00 80.19 92 ARG A C 1
ATOM 742 O O . ARG A 1 92 ? -7.332 11.492 3.803 1.00 80.19 92 ARG A O 1
ATOM 749 N N . CYS A 1 93 ? -7.496 12.385 5.854 1.00 87.06 93 CYS A N 1
ATOM 750 C CA . CYS A 1 93 ? -7.328 11.103 6.532 1.00 87.06 93 CYS A CA 1
ATOM 751 C C . CYS A 1 93 ? -8.524 10.179 6.248 1.00 87.06 93 CYS A C 1
ATOM 753 O O . CYS A 1 93 ? -9.662 10.643 6.148 1.00 87.06 93 CYS A O 1
ATOM 755 N N . ALA A 1 94 ? -8.285 8.868 6.182 1.00 87.88 94 ALA A N 1
ATOM 756 C CA . ALA A 1 94 ? -9.307 7.875 5.842 1.00 87.88 94 ALA A CA 1
ATOM 757 C C . ALA A 1 94 ? -10.559 7.946 6.743 1.00 87.88 94 ALA A C 1
ATOM 759 O O . ALA A 1 94 ? -11.686 7.903 6.244 1.00 87.88 94 ALA A O 1
ATOM 760 N N . HIS A 1 95 ? -10.394 8.155 8.054 1.00 91.50 95 HIS A N 1
ATOM 761 C CA . HIS A 1 95 ? -11.520 8.285 8.987 1.00 91.50 95 HIS A CA 1
ATOM 762 C C . HIS A 1 95 ? -12.415 9.505 8.692 1.00 91.50 95 HIS A C 1
ATOM 764 O O . HIS A 1 95 ? -13.622 9.428 8.907 1.00 91.50 95 HIS A O 1
ATOM 770 N N . HIS A 1 96 ? -11.898 10.598 8.110 1.00 89.88 96 HIS A N 1
ATOM 771 C CA . HIS A 1 96 ? -12.736 11.728 7.679 1.00 89.88 96 HIS A CA 1
ATOM 772 C C . HIS A 1 96 ? -13.713 11.327 6.566 1.00 89.88 96 HIS A C 1
ATOM 774 O O . HIS A 1 96 ? -14.845 11.817 6.521 1.00 89.88 96 HIS A O 1
ATOM 780 N N . HIS A 1 97 ? -13.302 10.427 5.667 1.00 89.94 97 HIS A N 1
ATOM 781 C CA . HIS A 1 97 ? -14.201 9.877 4.652 1.00 89.94 97 HIS A CA 1
ATOM 782 C C . HIS A 1 97 ? -15.277 8.992 5.280 1.00 89.94 97 HIS A C 1
ATOM 784 O O . HIS A 1 97 ? -16.425 9.048 4.831 1.00 89.94 97 HIS A O 1
ATOM 790 N N . PHE A 1 98 ? -14.931 8.233 6.324 1.00 94.00 98 PHE A N 1
ATOM 791 C CA . PHE A 1 98 ? -15.891 7.435 7.084 1.00 94.00 98 PHE A CA 1
ATOM 792 C C . PHE A 1 98 ? -16.920 8.321 7.797 1.00 94.00 98 PHE A C 1
ATOM 794 O O . PHE A 1 98 ? -18.115 8.114 7.612 1.00 94.00 98 PHE A O 1
ATOM 801 N N . ILE A 1 99 ? -16.480 9.364 8.516 1.00 94.62 99 ILE A N 1
ATOM 802 C CA . ILE A 1 99 ? -17.364 10.335 9.193 1.00 94.62 99 ILE A CA 1
ATOM 803 C C . ILE A 1 99 ? -18.352 10.948 8.195 1.00 94.62 99 ILE A C 1
ATOM 805 O O . ILE A 1 99 ? -19.560 10.950 8.429 1.00 94.62 99 ILE A O 1
ATOM 809 N N . LYS A 1 100 ? -17.856 11.405 7.036 1.00 92.94 100 LYS A N 1
ATOM 810 C CA . LYS A 1 100 ? -18.708 11.962 5.977 1.00 92.94 100 LYS A CA 1
ATOM 811 C C . LYS A 1 100 ? -19.747 10.947 5.482 1.00 92.94 100 LYS A C 1
ATOM 813 O O . LYS A 1 100 ? -20.904 11.309 5.282 1.00 92.94 100 LYS A O 1
ATOM 818 N N . HIS A 1 101 ? -19.351 9.689 5.278 1.00 93.88 101 HIS A N 1
ATOM 819 C CA . HIS A 1 101 ? -20.282 8.636 4.861 1.00 93.88 101 HIS A CA 1
ATOM 820 C C . HIS A 1 101 ? -21.312 8.314 5.941 1.00 93.88 101 HIS A C 1
ATOM 822 O O . HIS A 1 101 ? -22.483 8.150 5.608 1.00 93.88 101 HIS A O 1
ATOM 828 N N . ALA A 1 102 ? -20.914 8.282 7.212 1.00 96.38 102 ALA A N 1
ATOM 829 C CA . ALA A 1 102 ? -21.822 8.025 8.321 1.00 96.38 102 ALA A CA 1
ATOM 830 C C . ALA A 1 102 ? -22.874 9.127 8.486 1.00 96.38 102 ALA A C 1
ATOM 832 O O . ALA A 1 102 ? -24.042 8.829 8.709 1.00 96.38 102 ALA A O 1
ATOM 833 N N . GLN A 1 103 ? -22.500 10.387 8.264 1.00 95.56 103 GLN A N 1
ATOM 834 C CA . GLN A 1 103 ? -23.452 11.501 8.224 1.00 95.56 103 GLN A CA 1
ATOM 835 C C . GLN A 1 103 ? -24.425 11.394 7.040 1.00 95.56 103 GLN A C 1
ATOM 837 O O . GLN A 1 103 ? -25.600 11.735 7.161 1.00 95.56 103 GLN A O 1
ATOM 842 N N . GLN A 1 104 ? -23.949 10.922 5.885 1.00 97.62 104 GLN A N 1
ATOM 843 C CA . GLN A 1 104 ? -24.760 10.817 4.672 1.00 97.62 104 GLN A CA 1
ATOM 844 C C . GLN A 1 104 ? -25.681 9.584 4.666 1.00 97.62 104 GLN A C 1
ATOM 846 O O . GLN A 1 104 ? -26.771 9.629 4.092 1.00 97.62 104 GLN A O 1
ATOM 851 N N . TYR A 1 105 ? -25.254 8.481 5.284 1.00 96.69 105 TYR A N 1
ATOM 852 C CA . TYR A 1 105 ? -25.938 7.187 5.253 1.00 96.69 105 TYR A CA 1
ATOM 853 C C . TYR A 1 105 ? -26.027 6.528 6.644 1.00 96.69 105 TYR A C 1
ATOM 855 O O . TYR A 1 105 ? -25.611 5.379 6.800 1.00 96.69 105 TYR A O 1
ATOM 863 N N . PRO A 1 106 ? -26.616 7.207 7.642 1.00 97.50 106 PRO A N 1
ATOM 864 C CA . PRO A 1 106 ? -26.509 6.831 9.055 1.00 97.50 106 PRO A CA 1
ATOM 865 C C . PRO A 1 106 ? -26.999 5.412 9.366 1.00 97.50 106 PRO A C 1
ATOM 867 O O . PRO A 1 106 ? -26.325 4.646 10.045 1.00 97.50 106 PRO A O 1
ATOM 870 N N . GLN A 1 107 ? -28.151 5.041 8.804 1.00 98.12 107 GLN A N 1
ATOM 871 C CA . GLN A 1 107 ? -28.847 3.779 9.088 1.00 98.12 107 GLN A CA 1
ATOM 872 C C . GLN A 1 107 ? -28.454 2.629 8.148 1.00 98.12 107 GLN A C 1
ATOM 874 O O . GLN A 1 107 ? -29.036 1.548 8.212 1.00 98.12 107 GLN A O 1
ATOM 879 N N . LYS A 1 108 ? -27.510 2.844 7.221 1.00 97.94 108 LYS A N 1
ATOM 880 C CA . LYS A 1 108 ? -27.012 1.743 6.388 1.00 97.94 108 LYS A CA 1
ATOM 881 C C . LYS A 1 108 ? -26.059 0.881 7.205 1.00 97.94 108 LYS A C 1
ATOM 883 O O . LYS A 1 108 ? -25.294 1.407 8.009 1.00 97.94 108 LYS A O 1
ATOM 888 N N . LEU A 1 109 ? -26.078 -0.427 6.953 1.00 97.94 109 LEU A N 1
ATOM 889 C CA . LEU A 1 109 ? -25.084 -1.342 7.507 1.00 97.94 109 LEU A CA 1
ATOM 890 C C . LEU A 1 109 ? -23.691 -0.942 7.015 1.00 97.94 109 LEU A C 1
ATOM 892 O O . LEU A 1 109 ? -23.475 -0.809 5.808 1.00 97.94 109 LEU A O 1
ATOM 896 N N . ALA A 1 110 ? -22.777 -0.742 7.961 1.00 96.38 110 ALA A N 1
ATOM 897 C CA . ALA A 1 110 ? -21.365 -0.504 7.694 1.00 96.38 110 ALA A CA 1
ATOM 898 C C . ALA A 1 110 ? -20.587 -1.820 7.706 1.00 96.38 110 ALA A C 1
ATOM 900 O O . ALA A 1 110 ? -19.728 -2.033 6.853 1.00 96.38 110 ALA A O 1
ATOM 901 N N . MET A 1 111 ? -20.898 -2.705 8.659 1.00 97.19 111 MET A N 1
ATOM 902 C CA . MET A 1 111 ? -20.205 -3.977 8.836 1.00 97.19 111 MET A CA 1
ATOM 903 C C . MET A 1 111 ? -21.177 -5.093 9.205 1.00 97.19 111 MET A C 1
ATOM 905 O O . MET A 1 111 ? -22.179 -4.873 9.888 1.00 97.19 111 MET A O 1
ATOM 909 N N . VAL A 1 112 ? -20.841 -6.296 8.748 1.00 96.25 112 VAL A N 1
ATOM 910 C CA . VAL A 1 112 ? -21.486 -7.552 9.126 1.00 96.25 112 VAL A CA 1
ATOM 911 C C . VAL A 1 112 ? -20.371 -8.541 9.428 1.00 96.25 112 VAL A C 1
ATOM 913 O O . VAL A 1 112 ? -19.475 -8.728 8.602 1.00 96.25 112 VAL A O 1
ATOM 916 N N . PHE A 1 113 ? -20.416 -9.146 10.606 1.00 95.75 113 PHE A N 1
ATOM 917 C CA . PHE A 1 113 ? -19.474 -10.171 11.026 1.00 95.75 113 PHE A CA 1
ATOM 918 C C . PHE A 1 113 ? -20.253 -11.268 11.741 1.00 95.75 113 PHE A C 1
ATOM 920 O O . PHE A 1 113 ? -20.898 -11.005 12.749 1.00 95.75 113 PHE A O 1
ATOM 927 N N . GLU A 1 114 ? -20.222 -12.477 11.184 1.00 95.06 114 GLU A N 1
ATOM 928 C CA . GLU A 1 114 ? -21.041 -13.600 11.655 1.00 95.06 114 GLU A CA 1
ATOM 929 C C . GLU A 1 114 ? -22.535 -13.228 11.751 1.00 95.06 114 GLU A C 1
ATOM 931 O O . GLU A 1 114 ? -23.145 -12.889 10.734 1.00 95.06 114 GLU A O 1
ATOM 936 N N . ASP A 1 115 ? -23.131 -13.310 12.940 1.00 95.56 115 ASP A N 1
ATOM 937 C CA . ASP A 1 115 ? -24.521 -12.952 13.237 1.00 95.56 115 ASP A CA 1
ATOM 938 C C . ASP A 1 115 ? -24.696 -11.489 13.681 1.00 95.56 115 ASP A C 1
ATOM 940 O O . ASP A 1 115 ? -25.821 -11.029 13.887 1.00 95.56 115 ASP A O 1
ATOM 944 N N . GLN A 1 116 ? -23.600 -10.736 13.786 1.00 95.31 116 GLN A N 1
ATOM 945 C CA . GLN A 1 116 ? -23.602 -9.336 14.179 1.00 95.31 116 GLN A CA 1
ATOM 946 C C . GLN A 1 116 ? -23.650 -8.415 12.959 1.00 95.31 116 GLN A C 1
ATOM 948 O O . GLN A 1 116 ? -23.002 -8.634 11.932 1.00 95.31 116 GLN A O 1
ATOM 953 N N . SER A 1 117 ? -24.387 -7.317 13.093 1.00 97.25 117 SER A N 1
ATOM 954 C CA . SER A 1 117 ? -24.450 -6.261 12.088 1.00 97.25 117 SER A CA 1
ATOM 955 C C . SER A 1 117 ? -24.521 -4.907 12.767 1.00 97.25 117 SER A C 1
ATOM 957 O O . SER A 1 117 ? -25.255 -4.761 13.742 1.00 97.25 117 SER A O 1
ATOM 959 N N . ILE A 1 118 ? -23.806 -3.926 12.230 1.00 98.19 118 ILE A N 1
ATOM 960 C CA . ILE A 1 118 ? -23.740 -2.585 12.805 1.00 98.19 118 ILE A CA 1
ATOM 961 C C . ILE A 1 118 ? -23.832 -1.520 11.713 1.00 98.19 118 ILE A C 1
ATOM 963 O O . ILE A 1 118 ? -23.272 -1.660 10.617 1.00 98.19 118 ILE A O 1
ATOM 967 N N . THR A 1 119 ? -24.580 -0.456 11.991 1.00 98.44 119 THR A N 1
ATOM 968 C CA . THR A 1 119 ? -24.771 0.669 11.072 1.00 98.44 119 THR A CA 1
ATOM 969 C C . THR A 1 119 ? -23.577 1.623 11.068 1.00 98.44 119 THR A C 1
ATOM 971 O O . THR A 1 119 ? -22.694 1.561 11.927 1.00 98.44 119 THR A O 1
ATOM 974 N N . TYR A 1 120 ? -23.535 2.537 10.098 1.00 98.19 120 TYR A N 1
ATOM 975 C CA . TYR A 1 120 ? -22.512 3.583 10.061 1.00 98.19 120 TYR A CA 1
ATOM 976 C C . TYR A 1 120 ? -22.553 4.503 11.286 1.00 98.19 120 TYR A C 1
ATOM 978 O O . TYR A 1 120 ? -21.491 4.845 11.803 1.00 98.19 120 TYR A O 1
ATOM 986 N N . THR A 1 121 ? -23.743 4.905 11.749 1.00 96.62 121 THR A N 1
ATOM 987 C CA . THR A 1 121 ? -23.868 5.763 12.938 1.00 96.62 121 THR A CA 1
ATOM 988 C C . THR A 1 121 ? -23.392 5.051 14.194 1.00 96.62 121 THR A C 1
ATOM 990 O O . THR A 1 121 ? -22.613 5.625 14.945 1.00 96.62 121 THR A O 1
ATOM 993 N N . GLU A 1 122 ? -23.795 3.797 14.399 1.00 96.44 122 GLU A N 1
ATOM 994 C CA . GLU A 1 122 ? -23.345 3.016 15.555 1.00 96.44 122 GLU A CA 1
ATOM 995 C C . GLU A 1 122 ? -21.827 2.793 15.508 1.00 96.44 122 GLU A C 1
ATOM 997 O O . GLU A 1 122 ? -21.139 3.034 16.495 1.00 96.44 122 GLU A O 1
ATOM 1002 N N . THR A 1 123 ? -21.278 2.430 14.341 1.00 97.38 123 THR A N 1
ATOM 1003 C CA . THR A 1 123 ? -19.825 2.258 14.165 1.00 97.38 123 THR A CA 1
ATOM 1004 C C . THR A 1 123 ? -19.064 3.537 14.505 1.00 97.38 123 THR A C 1
ATOM 1006 O O . THR A 1 123 ? -18.064 3.487 15.219 1.00 97.38 123 THR A O 1
ATOM 1009 N N . LEU A 1 124 ? -19.527 4.684 13.993 1.00 96.88 124 LEU A N 1
ATOM 1010 C CA . LEU A 1 124 ? -18.902 5.973 14.267 1.00 96.88 124 LEU A CA 1
ATOM 1011 C C . LEU A 1 124 ? -18.964 6.302 15.762 1.00 96.88 124 LEU A C 1
ATOM 1013 O O . LEU A 1 124 ? -17.950 6.694 16.329 1.00 96.88 124 LEU A O 1
ATOM 1017 N N . PHE A 1 125 ? -20.118 6.092 16.393 1.00 95.50 125 PHE A N 1
ATOM 1018 C CA . PHE A 1 125 ? -20.313 6.371 17.810 1.00 95.50 125 PHE A CA 1
ATOM 1019 C C . PHE A 1 125 ? -19.370 5.546 18.697 1.00 95.50 125 PHE A C 1
ATOM 1021 O O . PHE A 1 125 ? -18.685 6.106 19.551 1.00 95.50 125 PHE A O 1
ATOM 1028 N N . TYR A 1 126 ? -19.257 4.234 18.468 1.00 96.12 126 TYR A N 1
ATOM 1029 C CA . TYR A 1 126 ? -18.310 3.406 19.224 1.00 96.12 126 TYR A CA 1
ATOM 1030 C C . TYR A 1 126 ? -16.852 3.776 18.934 1.00 96.12 126 TYR A C 1
ATOM 1032 O O . TYR A 1 126 ? -16.051 3.848 19.861 1.00 96.12 126 TYR A O 1
ATOM 1040 N N . ALA A 1 127 ? -16.496 4.076 17.679 1.00 97.19 127 ALA A N 1
ATOM 1041 C CA . ALA A 1 127 ? -15.140 4.519 17.347 1.00 97.19 127 ALA A CA 1
ATOM 1042 C C . ALA A 1 127 ? -14.780 5.841 18.043 1.00 97.19 127 ALA A C 1
ATOM 1044 O O . ALA A 1 127 ? -13.658 5.994 18.519 1.00 97.19 127 ALA A O 1
ATOM 1045 N N . GLN A 1 128 ? -15.730 6.772 18.153 1.00 96.44 128 GLN A N 1
ATOM 1046 C CA . GLN A 1 128 ? -15.541 8.035 18.866 1.00 96.44 128 GLN A CA 1
ATOM 1047 C C . GLN A 1 128 ? -15.405 7.839 20.377 1.00 96.44 128 GLN A C 1
ATOM 1049 O O . GLN A 1 128 ? -14.556 8.488 20.978 1.00 96.44 128 GLN A O 1
ATOM 1054 N N . GLN A 1 129 ? -16.178 6.934 20.987 1.00 96.12 129 GLN A N 1
ATOM 1055 C CA . GLN A 1 129 ? -16.010 6.596 22.406 1.00 96.12 129 GLN A CA 1
ATOM 1056 C C . GLN A 1 129 ? -14.617 6.024 22.683 1.00 96.12 129 GLN A C 1
ATOM 1058 O O . GLN A 1 129 ? -13.925 6.495 23.579 1.00 96.12 129 GLN A O 1
ATOM 1063 N N . VAL A 1 130 ? -14.167 5.068 21.864 1.00 97.06 130 VAL A N 1
ATOM 1064 C CA . VAL A 1 130 ? -12.821 4.497 21.999 1.00 97.06 130 VAL A CA 1
ATOM 1065 C C . VAL A 1 130 ? -11.756 5.574 21.792 1.00 97.06 130 VAL A C 1
ATOM 1067 O O . VAL A 1 130 ? -10.842 5.682 22.602 1.00 97.06 130 VAL A O 1
ATOM 1070 N N . ALA A 1 131 ? -11.876 6.414 20.760 1.00 97.06 131 ALA A N 1
ATOM 1071 C CA . ALA A 1 131 ? -10.924 7.497 20.504 1.00 97.06 131 ALA A CA 1
ATOM 1072 C C . ALA A 1 131 ? -10.858 8.505 21.659 1.00 97.06 131 ALA A C 1
ATOM 1074 O O . ALA A 1 131 ? -9.779 8.985 22.004 1.00 97.06 131 ALA A O 1
ATOM 1075 N N . PHE A 1 132 ? -12.004 8.815 22.262 1.00 96.38 132 PHE A N 1
ATOM 1076 C CA . PHE A 1 132 ? -12.095 9.704 23.411 1.00 96.38 132 PHE A CA 1
ATOM 1077 C C . PHE A 1 132 ? -11.331 9.143 24.610 1.00 96.38 132 PHE A C 1
ATOM 1079 O O . PHE A 1 132 ? -10.504 9.854 25.182 1.00 96.38 132 PHE A O 1
ATOM 1086 N N . ASP A 1 133 ? -11.540 7.873 24.956 1.00 95.38 133 ASP A N 1
ATOM 1087 C CA . ASP A 1 133 ? -10.831 7.224 26.062 1.00 95.38 133 ASP A CA 1
ATOM 1088 C C . ASP A 1 133 ? -9.325 7.137 25.775 1.00 95.38 133 ASP A C 1
ATOM 1090 O O . ASP A 1 133 ? -8.513 7.434 26.654 1.00 95.38 133 ASP A O 1
ATOM 1094 N N . LEU A 1 134 ? -8.930 6.812 24.532 1.00 96.19 134 LEU A N 1
ATOM 1095 C CA . LEU A 1 134 ? -7.520 6.824 24.116 1.00 96.19 134 LEU A CA 1
ATOM 1096 C C . LEU A 1 134 ? -6.861 8.168 24.455 1.00 96.19 134 LEU A C 1
ATOM 1098 O O . LEU A 1 134 ? -5.763 8.195 25.001 1.00 96.19 134 LEU A O 1
ATOM 1102 N N . VAL A 1 135 ? -7.534 9.278 24.164 1.00 95.94 135 VAL A N 1
ATOM 1103 C CA . VAL A 1 135 ? -6.981 10.630 24.324 1.00 95.94 135 VAL A CA 1
ATOM 1104 C C . VAL A 1 135 ? -7.056 11.117 25.769 1.00 95.94 135 VAL A C 1
ATOM 1106 O O . VAL A 1 135 ? -6.126 11.755 26.255 1.00 95.94 135 VAL A O 1
ATOM 1109 N N . THR A 1 136 ? -8.157 10.842 26.464 1.00 93.44 136 THR A N 1
ATOM 1110 C CA . THR A 1 136 ? -8.437 11.431 27.781 1.00 93.44 136 THR A CA 1
ATOM 1111 C C . THR A 1 136 ? -7.917 10.576 28.929 1.00 93.44 136 THR A C 1
ATOM 1113 O O . THR A 1 136 ? -7.205 11.100 29.785 1.00 93.44 136 THR A O 1
ATOM 1116 N N . GLU A 1 137 ? -8.209 9.275 28.921 1.00 93.06 137 GLU A N 1
ATOM 1117 C CA . GLU A 1 137 ? -7.854 8.335 29.991 1.00 93.06 137 GLU A CA 1
ATOM 1118 C C . GLU A 1 137 ? -6.467 7.729 29.785 1.00 93.06 137 GLU A C 1
ATOM 1120 O O . GLU A 1 137 ? -5.714 7.566 30.745 1.00 93.06 137 GLU A O 1
ATOM 1125 N N . TYR A 1 138 ? -6.095 7.446 28.534 1.00 94.06 138 TYR A N 1
ATOM 1126 C CA . TYR A 1 138 ? -4.801 6.839 28.206 1.00 94.06 138 TYR A CA 1
ATOM 1127 C C . TYR A 1 138 ? -3.762 7.834 27.673 1.00 94.06 138 TYR A C 1
ATOM 1129 O O . TYR A 1 138 ? -2.618 7.441 27.451 1.00 94.06 138 TYR A O 1
ATOM 1137 N N . GLN A 1 139 ? -4.136 9.106 27.491 1.00 95.75 139 GLN A N 1
ATOM 1138 C CA . GLN A 1 139 ? -3.257 10.197 27.048 1.00 95.75 139 GLN A CA 1
ATOM 1139 C C . GLN A 1 139 ? -2.484 9.905 25.750 1.00 95.75 139 GLN A C 1
ATOM 1141 O O . GLN A 1 139 ? -1.353 10.362 25.569 1.00 95.75 139 GLN A O 1
ATOM 1146 N N . VAL A 1 140 ? -3.109 9.167 24.830 1.00 96.31 140 VAL A N 1
ATOM 1147 C CA . VAL A 1 140 ? -2.591 8.933 23.480 1.00 96.31 140 VAL A CA 1
ATOM 1148 C C . VAL A 1 140 ? -2.526 10.261 22.733 1.00 96.31 140 VAL A C 1
ATOM 1150 O O . VAL A 1 140 ? -3.531 10.959 22.580 1.00 96.31 140 VAL A O 1
ATOM 1153 N N . CYS A 1 141 ? -1.336 10.596 22.246 1.00 93.62 141 CYS A N 1
ATOM 1154 C CA . CYS A 1 141 ? -1.075 11.785 21.449 1.00 93.62 141 CYS A CA 1
ATOM 1155 C C . CYS A 1 141 ? -0.973 11.441 19.952 1.00 93.62 141 CYS A C 1
ATOM 1157 O O . CYS A 1 141 ? -0.668 10.302 19.587 1.00 93.62 141 CYS A O 1
ATOM 1159 N N . PRO A 1 142 ? -1.150 12.422 19.050 1.00 92.25 142 PRO A N 1
ATOM 1160 C CA . PRO A 1 142 ? -0.859 12.211 17.640 1.00 92.25 142 PRO A CA 1
ATOM 1161 C C . PRO A 1 142 ? 0.574 11.708 17.401 1.00 92.25 142 PRO A C 1
ATOM 1163 O O . PRO A 1 142 ? 1.516 12.198 18.024 1.00 92.25 142 PRO A O 1
ATOM 1166 N N . ASN A 1 143 ? 0.732 10.767 16.466 1.00 86.69 143 ASN A N 1
ATOM 1167 C CA . ASN A 1 143 ? 1.960 10.003 16.178 1.00 86.69 143 ASN A CA 1
ATOM 1168 C C . ASN A 1 143 ? 2.425 9.008 17.260 1.00 86.69 143 ASN A C 1
ATOM 1170 O O . ASN A 1 143 ? 3.437 8.338 17.044 1.00 86.69 143 ASN A O 1
ATOM 1174 N N . ASP A 1 144 ? 1.711 8.850 18.381 1.00 93.69 144 ASP A N 1
ATOM 1175 C CA . ASP A 1 144 ? 1.932 7.674 19.228 1.00 93.69 144 ASP A CA 1
ATOM 1176 C C . ASP A 1 144 ? 1.553 6.401 18.461 1.00 93.69 144 ASP A C 1
ATOM 1178 O O . ASP A 1 144 ? 0.663 6.401 17.607 1.00 93.69 144 ASP A O 1
ATOM 1182 N N . VAL A 1 145 ? 2.214 5.291 18.790 1.00 93.88 145 VAL A N 1
ATOM 1183 C CA . VAL A 1 145 ? 1.868 3.976 18.247 1.00 93.88 145 VAL A CA 1
ATOM 1184 C C . VAL A 1 145 ? 1.002 3.223 19.249 1.00 93.88 145 VAL A C 1
ATOM 1186 O O . VAL A 1 145 ? 1.370 3.068 20.418 1.00 93.88 145 VAL A O 1
ATOM 1189 N N . VAL A 1 146 ? -0.133 2.718 18.771 1.00 96.19 146 VAL A N 1
ATOM 1190 C CA . VAL A 1 146 ? -1.018 1.813 19.507 1.00 96.19 146 VAL A CA 1
ATOM 1191 C C . VAL A 1 146 ? -0.954 0.444 18.838 1.00 96.19 146 VAL A C 1
ATOM 1193 O O . VAL A 1 146 ? -1.348 0.278 17.681 1.00 96.19 146 VAL A O 1
ATOM 1196 N N . VAL A 1 147 ? -0.446 -0.556 19.557 1.00 94.44 147 VAL A N 1
ATOM 1197 C CA . VAL A 1 147 ? -0.457 -1.943 19.076 1.00 94.44 147 VAL A CA 1
ATOM 1198 C C . VAL A 1 147 ? -1.889 -2.453 19.090 1.00 94.44 147 VAL A C 1
ATOM 1200 O O . VAL A 1 147 ? -2.553 -2.394 20.120 1.00 94.44 147 VAL A O 1
ATOM 1203 N N . GLN A 1 148 ? -2.356 -2.993 17.970 1.00 94.69 148 GLN A N 1
ATOM 1204 C CA . GLN A 1 148 ? -3.667 -3.619 17.877 1.00 94.69 148 GLN A CA 1
ATOM 1205 C C . GLN A 1 148 ? -3.512 -5.138 17.841 1.00 94.69 148 GLN A C 1
ATOM 1207 O O . GLN A 1 148 ? -3.036 -5.702 16.855 1.00 94.69 148 GLN A O 1
ATOM 1212 N N . LEU A 1 149 ? -3.918 -5.789 18.931 1.00 92.50 149 LEU A N 1
ATOM 1213 C CA . LEU A 1 149 ? -3.762 -7.224 19.153 1.00 92.50 149 LEU A CA 1
ATOM 1214 C C . LEU A 1 149 ? -5.136 -7.902 19.203 1.00 92.50 149 LEU A C 1
ATOM 1216 O O . LEU A 1 149 ? -5.689 -8.194 20.268 1.00 92.50 149 LEU A O 1
ATOM 1220 N N . MET A 1 150 ? -5.724 -8.095 18.027 1.00 92.38 150 MET A N 1
ATOM 1221 C CA . MET A 1 150 ? -7.108 -8.539 17.868 1.00 92.38 150 MET A CA 1
ATOM 1222 C C . MET A 1 150 ? -7.244 -9.542 16.728 1.00 92.38 150 MET A C 1
ATOM 1224 O O . MET A 1 150 ? -6.496 -9.515 15.752 1.00 92.38 150 MET A O 1
ATOM 1228 N N . GLU A 1 151 ? -8.237 -10.414 16.853 1.00 92.25 151 GLU A N 1
ATOM 1229 C CA . GLU A 1 151 ? -8.715 -11.244 15.752 1.00 92.25 151 GLU A CA 1
ATOM 1230 C C . GLU A 1 151 ? -9.659 -10.440 14.844 1.00 92.25 151 GLU A C 1
ATOM 1232 O O . GLU A 1 151 ? -9.925 -9.260 15.077 1.00 92.25 151 GLU A O 1
ATOM 1237 N N . ARG A 1 152 ? -10.173 -11.071 13.784 1.00 93.12 152 ARG A N 1
ATOM 1238 C CA . ARG A 1 152 ? -11.210 -10.454 12.949 1.00 93.12 152 ARG A CA 1
ATOM 1239 C C . ARG A 1 152 ? -12.484 -10.295 13.780 1.00 93.12 152 ARG A C 1
ATOM 1241 O O . ARG A 1 152 ? -13.014 -11.292 14.252 1.00 93.12 152 ARG A O 1
ATOM 1248 N N . SER A 1 153 ? -12.961 -9.063 13.930 1.00 94.50 153 SER A N 1
ATOM 1249 C CA . SER A 1 153 ? -14.241 -8.731 14.566 1.00 94.50 153 SER A CA 1
ATOM 1250 C C . SER A 1 153 ? -14.709 -7.332 14.140 1.00 94.50 153 SER A C 1
ATOM 1252 O O . SER A 1 153 ? -13.991 -6.624 13.425 1.00 94.50 153 SER A O 1
ATOM 1254 N N . ILE A 1 154 ? -15.902 -6.910 14.573 1.00 95.88 154 ILE A N 1
ATOM 1255 C CA . ILE A 1 154 ? -16.380 -5.527 14.395 1.00 95.88 154 ILE A CA 1
ATOM 1256 C C . ILE A 1 154 ? -15.468 -4.542 15.145 1.00 95.88 154 ILE A C 1
ATOM 1258 O O . ILE A 1 154 ? -15.097 -3.491 14.615 1.00 95.88 154 ILE A O 1
ATOM 1262 N N . GLU A 1 155 ? -15.037 -4.912 16.350 1.00 96.19 155 GLU A N 1
ATOM 1263 C CA . GLU A 1 155 ? -14.162 -4.116 17.208 1.00 96.19 155 GLU A CA 1
ATOM 1264 C C . GLU A 1 155 ? -12.778 -3.895 16.592 1.00 96.19 155 GLU A C 1
ATOM 1266 O O . GLU A 1 155 ? -12.182 -2.843 16.815 1.00 96.19 155 GLU A O 1
ATOM 1271 N N . LEU A 1 156 ? -12.278 -4.820 15.762 1.00 96.12 156 LEU A N 1
ATOM 1272 C CA . LEU A 1 156 ? -11.036 -4.610 15.010 1.00 96.12 156 LEU A CA 1
ATOM 1273 C C . LEU A 1 156 ? -11.117 -3.327 14.167 1.00 96.12 156 LEU A C 1
ATOM 1275 O O . LEU A 1 156 ? -10.217 -2.488 14.212 1.00 96.12 156 LEU A O 1
ATOM 1279 N N . VAL A 1 157 ? -12.210 -3.140 13.425 1.00 96.88 157 VAL A N 1
ATOM 1280 C CA . VAL A 1 157 ? -12.392 -1.959 12.568 1.00 96.88 157 VAL A CA 1
ATOM 1281 C C . VAL A 1 157 ? -12.671 -0.709 13.401 1.00 96.88 157 VAL A C 1
ATOM 1283 O O . VAL A 1 157 ? -12.127 0.354 13.098 1.00 96.88 157 VAL A O 1
ATOM 1286 N N . ILE A 1 158 ? -13.460 -0.833 14.474 1.00 97.69 158 ILE A N 1
ATOM 1287 C CA . ILE A 1 158 ? -13.690 0.259 15.435 1.00 97.69 158 ILE A CA 1
ATOM 1288 C C . ILE A 1 158 ? -12.356 0.746 16.014 1.00 97.69 158 ILE A C 1
ATOM 1290 O O . ILE A 1 158 ? -12.116 1.949 16.044 1.00 97.69 158 ILE A O 1
ATOM 1294 N N . GLY A 1 159 ? -11.462 -0.168 16.400 1.00 97.81 159 GLY A N 1
ATOM 1295 C CA . GLY A 1 159 ? -10.138 0.154 16.929 1.00 97.81 159 GLY A CA 1
ATOM 1296 C C . GLY A 1 159 ? -9.262 0.906 15.926 1.00 97.81 159 GLY A C 1
ATOM 1297 O O . GLY A 1 159 ? -8.655 1.909 16.293 1.00 97.81 159 GLY A O 1
ATOM 1298 N N . ILE A 1 160 ? -9.253 0.496 14.651 1.00 97.56 160 ILE A N 1
ATOM 1299 C CA . ILE A 1 160 ? -8.511 1.205 13.590 1.00 97.56 160 ILE A CA 1
ATOM 1300 C C . ILE A 1 160 ? -9.030 2.640 13.444 1.00 97.56 160 ILE A C 1
ATOM 1302 O O . ILE A 1 160 ? -8.248 3.592 13.439 1.00 97.56 160 ILE A O 1
ATOM 1306 N N . LEU A 1 161 ? -10.354 2.807 13.348 1.00 97.88 161 LEU A N 1
ATOM 1307 C CA . LEU A 1 161 ? -10.978 4.125 13.226 1.00 97.88 161 LEU A CA 1
ATOM 1308 C C . LEU A 1 161 ? -10.675 5.001 14.444 1.00 97.88 161 LEU A C 1
ATOM 1310 O O . LEU A 1 161 ? -10.324 6.165 14.272 1.00 97.88 161 LEU A O 1
ATOM 1314 N N . ALA A 1 162 ? -10.771 4.439 15.647 1.00 97.75 162 ALA A N 1
ATOM 1315 C CA . ALA A 1 162 ? -10.544 5.152 16.893 1.00 97.75 162 ALA A CA 1
ATOM 1316 C C . ALA A 1 162 ? -9.096 5.644 17.039 1.00 97.75 162 ALA A C 1
ATOM 1318 O O . ALA A 1 162 ? -8.871 6.810 17.359 1.00 97.75 162 ALA A O 1
ATOM 1319 N N . ILE A 1 163 ? -8.116 4.784 16.736 1.00 97.81 163 ILE A N 1
ATOM 1320 C CA . ILE A 1 163 ? -6.688 5.140 16.750 1.00 97.81 163 ILE A CA 1
ATOM 1321 C C . ILE A 1 163 ? -6.403 6.250 15.731 1.00 97.81 163 ILE A C 1
ATOM 1323 O O . ILE A 1 163 ? -5.696 7.211 16.023 1.00 97.81 163 ILE A O 1
ATOM 1327 N N . TRP A 1 164 ? -6.993 6.174 14.538 1.00 96.06 164 TRP A N 1
ATOM 1328 C CA . TRP A 1 164 ? -6.839 7.246 13.560 1.00 96.06 164 TRP A CA 1
ATOM 1329 C C . TRP A 1 164 ? -7.502 8.558 13.989 1.00 96.06 164 TRP A C 1
ATOM 1331 O O . TRP A 1 164 ? -6.963 9.623 13.692 1.00 96.06 164 TRP A O 1
ATOM 1341 N N . MET A 1 165 ? -8.649 8.502 14.673 1.00 96.31 165 MET A N 1
ATOM 1342 C CA . MET A 1 165 ? -9.329 9.687 15.210 1.00 96.31 165 MET A CA 1
ATOM 1343 C C . MET A 1 165 ? -8.540 10.352 16.345 1.00 96.31 165 MET A C 1
ATOM 1345 O O . MET A 1 165 ? -8.612 11.569 16.477 1.00 96.31 165 MET A O 1
ATOM 1349 N N . SER A 1 166 ? -7.744 9.602 17.117 1.00 96.31 166 SER A N 1
ATOM 1350 C CA . SER A 1 166 ? -6.801 10.184 18.087 1.00 96.31 166 SER A CA 1
ATOM 1351 C C . SER A 1 166 ? -5.516 10.727 17.440 1.00 96.31 166 SER A C 1
ATOM 1353 O O . SER A 1 166 ? -4.672 11.313 18.116 1.00 96.31 166 SER A O 1
ATOM 1355 N N . GLY A 1 167 ? -5.355 10.557 16.122 1.00 93.56 167 GLY A N 1
ATOM 1356 C CA . GLY A 1 167 ? -4.162 10.950 15.371 1.00 93.56 167 GLY A CA 1
ATOM 1357 C C . GLY A 1 167 ? -2.973 10.006 15.542 1.00 93.56 167 GLY A C 1
ATOM 1358 O O . GLY A 1 167 ? -1.876 10.337 15.088 1.00 93.56 167 GLY A O 1
ATOM 1359 N N . ALA A 1 168 ? -3.178 8.868 16.199 1.00 95.44 168 ALA A N 1
ATOM 1360 C CA . ALA A 1 168 ? -2.166 7.856 16.439 1.00 95.44 168 ALA A CA 1
ATOM 1361 C C . ALA A 1 168 ? -2.046 6.870 15.265 1.00 95.44 168 ALA A C 1
ATOM 1363 O O . ALA A 1 168 ? -2.870 6.812 14.346 1.00 95.44 168 ALA A O 1
ATOM 1364 N N . THR A 1 169 ? -0.984 6.077 15.316 1.00 92.88 169 THR A N 1
ATOM 1365 C CA . THR A 1 169 ? -0.641 5.043 14.343 1.00 92.88 169 THR A CA 1
ATOM 1366 C C . THR A 1 169 ? -1.030 3.680 14.897 1.00 92.88 169 THR A C 1
ATOM 1368 O O . THR A 1 169 ? -0.590 3.318 15.989 1.00 92.88 169 THR A O 1
ATOM 1371 N N . TYR A 1 170 ? -1.805 2.884 14.155 1.00 94.00 170 TYR A N 1
ATOM 1372 C CA . TYR A 1 170 ? -2.082 1.509 14.583 1.00 94.00 170 TYR A CA 1
ATOM 1373 C C . TYR A 1 170 ? -1.007 0.549 14.058 1.00 94.00 170 TYR A C 1
ATOM 1375 O O . TYR A 1 170 ? -0.578 0.628 12.907 1.00 94.00 170 TYR A O 1
ATOM 1383 N N . ALA A 1 171 ? -0.561 -0.374 14.903 1.00 92.31 171 ALA A N 1
ATOM 1384 C CA . ALA A 1 171 ? 0.355 -1.441 14.515 1.00 92.31 171 ALA A CA 1
ATOM 1385 C C . ALA A 1 171 ? -0.360 -2.789 14.685 1.00 92.31 171 ALA A C 1
ATOM 1387 O O . ALA A 1 171 ? -0.471 -3.267 15.819 1.00 92.31 171 ALA A O 1
ATOM 1388 N N . PRO A 1 172 ? -0.898 -3.392 13.606 1.00 91.94 172 PRO A N 1
ATOM 1389 C CA . PRO A 1 172 ? -1.600 -4.660 13.711 1.00 91.94 172 PRO A CA 1
ATOM 1390 C C . PRO A 1 172 ? -0.603 -5.785 13.988 1.00 91.94 172 PRO A C 1
ATOM 1392 O O . PRO A 1 172 ? 0.380 -5.963 13.264 1.00 91.94 172 PRO A O 1
ATOM 1395 N N . ILE A 1 173 ? -0.875 -6.570 15.027 1.00 89.06 173 ILE A N 1
ATOM 1396 C CA . ILE A 1 173 ? -0.097 -7.757 15.375 1.00 89.06 173 ILE A CA 1
ATOM 1397 C C . ILE A 1 173 ? -1.051 -8.945 15.471 1.00 89.06 173 ILE A C 1
ATOM 1399 O O . ILE A 1 173 ? -2.080 -8.883 16.140 1.00 89.06 173 ILE A O 1
ATOM 1403 N N . ASN A 1 174 ? -0.707 -10.037 14.787 1.00 88.19 174 ASN A N 1
ATOM 1404 C CA . ASN A 1 174 ? -1.519 -11.247 14.777 1.00 88.19 174 ASN A CA 1
ATOM 1405 C C . ASN A 1 174 ? -1.436 -11.956 16.139 1.00 88.19 174 ASN A C 1
ATOM 1407 O O . ASN A 1 174 ? -0.363 -12.460 16.461 1.00 88.19 174 ASN A O 1
ATOM 1411 N N . PRO A 1 175 ? -2.535 -12.089 16.906 1.00 88.88 175 PRO A N 1
ATOM 1412 C CA . PRO A 1 175 ? -2.508 -12.730 18.224 1.00 88.88 175 PRO A CA 1
ATOM 1413 C C . PRO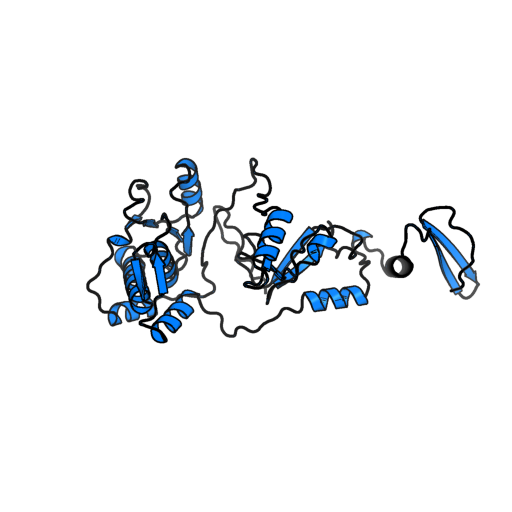 A 1 175 ? -2.104 -14.214 18.190 1.00 88.88 175 PRO A C 1
ATOM 1415 O O . PRO A 1 175 ? -1.721 -14.765 19.217 1.00 88.88 175 PRO A O 1
ATOM 1418 N N . HIS A 1 176 ? -2.146 -14.859 17.021 1.00 87.75 176 HIS A N 1
ATOM 1419 C CA . HIS A 1 176 ? -1.744 -16.257 16.848 1.00 87.75 176 HIS A CA 1
ATOM 1420 C C . HIS A 1 176 ? -0.240 -16.447 16.598 1.00 87.75 176 HIS A C 1
ATOM 1422 O O . HIS A 1 176 ? 0.230 -17.587 16.539 1.00 87.75 176 HIS A O 1
ATOM 1428 N N . ASP A 1 177 ? 0.524 -15.365 16.417 1.00 85.62 177 ASP A N 1
ATOM 1429 C CA . ASP A 1 177 ? 1.971 -15.470 16.249 1.00 85.62 177 ASP A CA 1
ATOM 1430 C C . ASP A 1 177 ? 2.628 -15.963 17.556 1.00 85.62 177 ASP A C 1
ATOM 1432 O O . ASP A 1 177 ? 2.153 -15.666 18.656 1.00 85.62 177 ASP A O 1
ATOM 1436 N N . PRO A 1 178 ? 3.756 -16.699 17.483 1.00 86.62 178 PRO A N 1
ATOM 1437 C CA . PRO A 1 178 ? 4.477 -17.114 18.681 1.00 86.62 178 PRO A CA 1
ATOM 1438 C C . PRO A 1 178 ? 4.836 -15.917 19.570 1.00 86.62 178 PRO A C 1
ATOM 1440 O O . PRO A 1 178 ? 5.316 -14.903 19.063 1.00 86.62 178 PRO A O 1
ATOM 1443 N N . ILE A 1 179 ? 4.711 -16.063 20.895 1.00 84.31 179 ILE A N 1
ATOM 1444 C CA . ILE A 1 179 ? 4.947 -14.982 21.877 1.00 84.31 179 ILE A CA 1
ATOM 1445 C C . ILE A 1 179 ? 6.271 -14.243 21.631 1.00 84.31 179 ILE A C 1
ATOM 1447 O O . ILE A 1 179 ? 6.312 -13.020 21.667 1.00 84.31 179 ILE A O 1
ATOM 1451 N N . ALA A 1 180 ? 7.350 -14.964 21.313 1.00 84.38 180 ALA A N 1
ATOM 1452 C CA . ALA A 1 180 ? 8.647 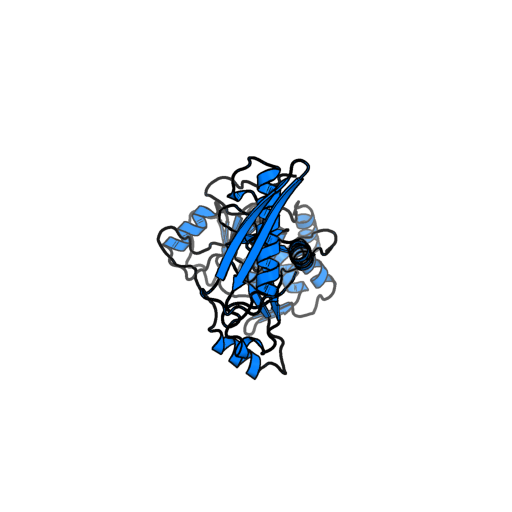-14.349 21.020 1.00 84.38 180 ALA A CA 1
ATOM 1453 C C . ALA A 1 180 ? 8.593 -13.351 19.843 1.00 84.38 180 ALA A C 1
ATOM 1455 O O . ALA A 1 180 ? 9.229 -12.297 19.892 1.00 84.38 180 ALA A O 1
ATOM 1456 N N . ARG A 1 181 ? 7.814 -13.664 18.797 1.00 84.62 181 ARG A N 1
ATOM 1457 C CA . ARG A 1 181 ? 7.598 -12.782 17.644 1.00 84.62 181 ARG A CA 1
ATOM 1458 C C . ARG A 1 181 ? 6.729 -11.586 18.016 1.00 84.62 181 ARG A C 1
ATOM 1460 O O . ARG A 1 181 ? 7.093 -10.478 17.640 1.00 84.62 181 ARG A O 1
ATOM 1467 N N . LEU A 1 182 ? 5.655 -11.800 18.783 1.00 86.12 182 LEU A N 1
ATOM 1468 C CA . LEU A 1 182 ? 4.813 -10.715 19.305 1.00 86.12 182 LEU A CA 1
ATOM 1469 C C . LEU A 1 182 ? 5.669 -9.688 20.047 1.00 86.12 182 LEU A C 1
ATOM 1471 O O . LEU A 1 182 ? 5.682 -8.522 19.669 1.00 86.12 182 LEU A O 1
ATOM 1475 N N . MET A 1 183 ? 6.461 -10.147 21.021 1.00 84.12 183 MET A N 1
ATOM 1476 C CA . MET A 1 183 ? 7.338 -9.288 21.821 1.00 84.12 183 MET A CA 1
ATOM 1477 C C . MET A 1 183 ? 8.341 -8.530 20.948 1.00 84.12 183 MET A C 1
ATOM 1479 O O . MET A 1 183 ? 8.482 -7.323 21.098 1.00 84.12 183 MET A O 1
ATOM 1483 N N . THR A 1 184 ? 8.969 -9.204 19.978 1.00 84.44 184 THR A N 1
ATOM 1484 C CA . THR A 1 184 ? 9.924 -8.556 19.060 1.00 84.44 184 THR A CA 1
ATOM 1485 C C . THR A 1 184 ? 9.259 -7.454 18.229 1.00 84.44 184 THR A C 1
ATOM 1487 O O . THR A 1 184 ? 9.800 -6.357 18.115 1.00 84.44 184 THR A O 1
ATOM 1490 N N . CYS A 1 185 ? 8.086 -7.721 17.647 1.00 84.50 185 CYS A N 1
ATOM 1491 C CA . CYS A 1 185 ? 7.343 -6.722 16.877 1.00 84.50 185 CYS A CA 1
ATOM 1492 C C . CYS A 1 185 ? 6.920 -5.548 17.768 1.00 84.50 185 CYS A C 1
ATOM 1494 O O . CYS A 1 185 ? 7.127 -4.392 17.411 1.00 84.50 185 CYS A O 1
ATOM 1496 N N . MET A 1 186 ? 6.385 -5.831 18.955 1.00 84.06 186 MET A N 1
ATOM 1497 C CA . MET A 1 186 ? 5.956 -4.803 19.901 1.00 84.06 186 MET A CA 1
ATOM 1498 C C . MET A 1 186 ? 7.122 -3.925 20.368 1.00 84.06 186 MET A C 1
ATOM 1500 O O . MET A 1 186 ? 6.979 -2.705 20.399 1.00 84.06 186 MET A O 1
ATOM 1504 N N . GLU A 1 187 ? 8.289 -4.497 20.663 1.00 84.06 187 GLU A N 1
ATOM 1505 C CA . GLU A 1 187 ? 9.499 -3.738 21.011 1.00 84.06 187 GLU A CA 1
ATOM 1506 C C . GLU A 1 187 ? 9.936 -2.805 19.870 1.00 84.06 187 GLU A C 1
ATOM 1508 O O . GLU A 1 187 ? 10.288 -1.652 20.113 1.00 84.06 187 GLU A O 1
ATOM 1513 N N . GLN A 1 188 ? 9.842 -3.253 18.614 1.00 84.75 188 GLN A N 1
ATOM 1514 C CA . GLN A 1 188 ? 10.201 -2.442 17.444 1.00 84.75 188 GLN A CA 1
ATOM 1515 C C . G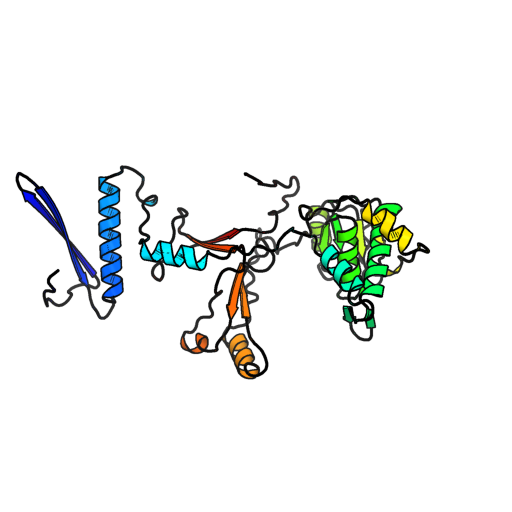LN A 1 188 ? 9.274 -1.239 17.217 1.00 84.75 188 GLN A C 1
ATOM 1517 O O . GLN A 1 188 ? 9.700 -0.258 16.609 1.00 84.75 188 GLN A O 1
ATOM 1522 N N . THR A 1 189 ? 8.031 -1.282 17.710 1.00 84.25 189 THR A N 1
ATOM 1523 C CA . THR A 1 189 ? 7.091 -0.154 17.578 1.00 84.25 189 THR A CA 1
ATOM 1524 C C . THR A 1 189 ? 7.389 1.021 18.510 1.00 84.25 189 THR A C 1
ATOM 1526 O O . THR A 1 189 ? 6.921 2.124 18.244 1.00 84.25 189 THR A O 1
ATOM 1529 N N . ASN A 1 190 ? 8.109 0.803 19.620 1.00 84.56 190 ASN A N 1
ATOM 1530 C CA . ASN A 1 190 ? 8.150 1.727 20.767 1.00 84.56 190 ASN A CA 1
ATOM 1531 C C . ASN A 1 190 ? 6.755 2.144 21.294 1.00 84.56 190 ASN A C 1
ATOM 1533 O O . ASN A 1 190 ? 6.618 3.195 21.925 1.00 84.56 190 ASN A O 1
ATOM 1537 N N . ALA A 1 191 ? 5.712 1.345 21.038 1.00 88.88 191 ALA A N 1
ATOM 1538 C CA . ALA A 1 191 ? 4.365 1.614 21.522 1.00 88.88 191 ALA A CA 1
ATOM 1539 C C . ALA A 1 191 ? 4.309 1.580 23.054 1.00 88.88 191 ALA A C 1
ATOM 1541 O O . ALA A 1 191 ? 4.990 0.787 23.703 1.00 88.88 191 ALA A O 1
ATOM 1542 N N . LYS A 1 192 ? 3.440 2.410 23.631 1.00 90.56 192 LYS A N 1
ATOM 1543 C CA . LYS A 1 192 ? 3.114 2.388 25.070 1.00 90.56 192 LYS A CA 1
ATOM 1544 C C . LYS A 1 192 ? 1.781 1.703 25.352 1.00 90.56 192 LYS A C 1
ATOM 1546 O O . LYS A 1 192 ? 1.539 1.246 26.468 1.00 90.56 192 LYS A O 1
ATOM 1551 N N . HIS A 1 193 ? 0.925 1.632 24.336 1.00 94.19 193 HIS A N 1
ATOM 1552 C CA . HIS A 1 193 ? -0.456 1.192 24.448 1.00 94.19 193 HIS A CA 1
ATOM 1553 C C . HIS A 1 193 ? -0.691 -0.036 23.576 1.00 94.19 193 HIS A C 1
ATOM 1555 O O . HIS A 1 193 ? -0.238 -0.094 22.430 1.00 94.19 193 HIS A O 1
ATOM 1561 N N . ILE A 1 194 ? -1.432 -0.994 24.122 1.00 94.12 194 ILE A N 1
ATOM 1562 C CA . ILE A 1 194 ? -1.995 -2.121 23.386 1.00 94.12 194 ILE A CA 1
ATOM 1563 C C . ILE A 1 194 ? -3.503 -1.995 23.483 1.00 94.12 194 ILE A C 1
ATOM 1565 O O . ILE A 1 194 ? -4.031 -1.907 24.588 1.00 94.12 194 ILE A O 1
ATOM 1569 N N . ILE A 1 195 ? -4.193 -2.047 22.352 1.00 95.25 195 ILE A N 1
ATOM 1570 C CA . ILE A 1 195 ? -5.634 -2.247 22.310 1.00 95.25 195 ILE A CA 1
ATOM 1571 C C . ILE A 1 195 ? -5.937 -3.690 21.902 1.00 95.25 195 ILE A C 1
ATOM 1573 O O . ILE A 1 195 ? -5.385 -4.213 20.930 1.00 95.25 195 ILE A O 1
ATOM 1577 N N . PHE A 1 196 ? -6.801 -4.356 22.663 1.00 94.00 196 PHE A N 1
ATOM 1578 C CA . PHE A 1 196 ? -7.126 -5.768 22.469 1.00 94.00 196 PHE A CA 1
ATOM 1579 C C . PHE A 1 196 ? -8.602 -6.051 22.779 1.00 94.00 196 PHE A C 1
ATOM 1581 O O . PHE A 1 196 ? -9.290 -5.246 23.411 1.00 94.00 196 PHE A O 1
ATOM 1588 N N . HIS A 1 197 ? -9.100 -7.188 22.297 1.00 91.88 197 HIS A N 1
ATOM 1589 C CA . HIS A 1 197 ? -10.453 -7.669 22.573 1.00 91.88 197 HIS A CA 1
ATOM 1590 C C . HIS A 1 197 ? -10.410 -8.699 23.711 1.00 91.88 197 HIS A C 1
ATOM 1592 O O . HIS A 1 197 ? -9.408 -9.383 23.894 1.00 91.88 197 HIS A O 1
ATOM 1598 N N . SER A 1 198 ? -11.486 -8.857 24.484 1.00 87.31 198 SER A N 1
ATOM 1599 C CA . SER A 1 198 ? -11.539 -9.827 25.594 1.00 87.31 198 SER A CA 1
ATOM 1600 C C . SER A 1 198 ? -11.117 -11.255 25.206 1.00 87.31 198 SER A C 1
ATOM 1602 O O . SER A 1 198 ? -10.475 -11.938 26.009 1.00 87.31 198 SER A O 1
ATOM 1604 N N . SER A 1 199 ? -11.377 -11.683 23.966 1.00 85.44 199 SER A N 1
ATOM 1605 C CA . SER A 1 199 ? -10.932 -12.979 23.424 1.00 85.44 199 SER A CA 1
ATOM 1606 C C . SER A 1 199 ? -9.404 -13.137 23.375 1.00 85.44 199 SER A C 1
ATOM 1608 O O . SER A 1 199 ? -8.891 -14.237 23.582 1.00 85.44 199 SER A O 1
ATOM 1610 N N . THR A 1 200 ? -8.652 -12.047 23.205 1.00 83.44 200 THR A N 1
ATOM 1611 C CA . THR A 1 200 ? -7.179 -12.040 23.169 1.00 83.44 200 THR A CA 1
ATOM 1612 C C . THR A 1 200 ? -6.539 -11.660 24.511 1.00 83.44 200 THR A C 1
ATOM 1614 O O . THR A 1 200 ? -5.324 -11.513 24.606 1.00 83.44 200 THR A O 1
ATOM 1617 N N . SER A 1 201 ? -7.326 -11.578 25.592 1.00 79.56 201 SER A N 1
ATOM 1618 C CA . SER A 1 201 ? -6.866 -11.176 26.938 1.00 79.56 201 SER A CA 1
ATOM 1619 C C . SER A 1 201 ? -5.786 -12.065 27.565 1.00 79.56 201 SER A C 1
ATOM 1621 O O . SER A 1 201 ? -5.091 -11.636 28.487 1.00 79.56 201 SER A O 1
ATOM 1623 N N . HIS A 1 202 ? -5.619 -13.290 27.065 1.00 75.31 202 HIS A N 1
ATOM 1624 C CA . HIS A 1 202 ? -4.560 -14.205 27.488 1.00 75.31 202 HIS A CA 1
ATOM 1625 C C . HIS A 1 202 ? -3.153 -13.704 27.108 1.00 75.31 202 HIS A C 1
ATOM 1627 O O . HIS A 1 202 ? -2.170 -14.150 27.697 1.00 75.31 202 HIS A O 1
ATOM 1633 N N . ILE A 1 203 ? -3.055 -12.748 26.178 1.00 69.69 203 ILE A N 1
ATOM 1634 C CA . ILE A 1 203 ? -1.811 -12.113 25.729 1.00 69.69 203 ILE A CA 1
ATOM 1635 C C . ILE A 1 203 ? -1.638 -10.754 26.429 1.00 69.69 203 ILE A C 1
ATOM 1637 O O . ILE A 1 203 ? -1.485 -9.710 25.801 1.00 69.69 203 ILE A O 1
ATOM 1641 N N . SER A 1 204 ? -1.713 -10.749 27.760 1.00 65.25 204 SER A N 1
ATOM 1642 C CA . SER A 1 204 ? -1.432 -9.547 28.552 1.00 65.25 204 SER A CA 1
ATOM 1643 C C . SER A 1 204 ? 0.075 -9.361 28.702 1.00 65.25 204 SER A C 1
ATOM 1645 O O . SER A 1 204 ? 0.777 -10.263 29.168 1.00 65.25 204 SER A O 1
ATOM 1647 N N . VAL A 1 205 ? 0.573 -8.184 28.322 1.00 70.19 205 VAL A N 1
ATOM 1648 C CA . VAL A 1 205 ? 1.990 -7.830 28.451 1.00 70.19 205 VAL A CA 1
ATOM 1649 C C . VAL A 1 205 ? 2.113 -6.718 29.487 1.00 70.19 205 VAL A C 1
ATOM 1651 O O . VAL A 1 205 ? 1.657 -5.597 29.274 1.00 70.19 205 VAL A O 1
ATOM 1654 N N . SER A 1 206 ? 2.729 -7.027 30.631 1.00 72.50 206 SER A N 1
ATOM 1655 C CA . SER A 1 206 ? 2.775 -6.145 31.810 1.00 72.50 206 SER A CA 1
ATOM 1656 C C . SER A 1 206 ? 3.478 -4.804 31.581 1.00 72.50 206 SER A C 1
ATOM 1658 O O . SER A 1 206 ? 3.279 -3.876 32.356 1.00 72.50 206 SER A O 1
ATOM 1660 N N . SER A 1 207 ? 4.318 -4.703 30.549 1.00 80.25 207 SER A N 1
ATOM 1661 C CA . SER A 1 207 ? 5.094 -3.497 30.231 1.00 80.25 207 SER A CA 1
ATOM 1662 C C . SER A 1 207 ? 4.303 -2.425 29.471 1.00 80.25 207 SER A C 1
ATOM 1664 O O . SER A 1 207 ? 4.857 -1.368 29.187 1.00 80.25 207 SER A O 1
ATOM 1666 N N . TYR A 1 208 ? 3.041 -2.690 29.126 1.00 83.88 208 TYR A N 1
ATOM 1667 C CA . TYR A 1 208 ? 2.209 -1.811 28.306 1.00 83.88 208 TYR A CA 1
ATOM 1668 C C . TYR A 1 208 ? 0.918 -1.428 29.030 1.00 83.88 208 TYR A C 1
ATOM 1670 O O . TYR A 1 208 ? 0.390 -2.180 29.855 1.00 83.88 208 TYR A O 1
ATOM 1678 N N . SER A 1 209 ? 0.357 -0.280 28.660 1.00 87.44 209 SER A N 1
ATOM 1679 C CA . SER A 1 209 ? -1.022 0.065 29.000 1.00 87.44 209 SER A CA 1
ATOM 1680 C C . SER A 1 209 ? -1.966 -0.805 28.168 1.00 87.44 209 SER A C 1
ATOM 1682 O O . SER A 1 209 ? -2.028 -0.671 26.946 1.00 87.44 209 SER A O 1
ATOM 1684 N N . ASN A 1 210 ? -2.669 -1.725 28.830 1.00 88.81 210 ASN A N 1
ATOM 1685 C CA . ASN A 1 210 ? -3.552 -2.705 28.198 1.00 88.81 210 ASN A CA 1
ATOM 1686 C C . ASN A 1 210 ? -4.987 -2.153 28.151 1.00 88.81 210 ASN A C 1
ATOM 1688 O O . ASN A 1 210 ? -5.659 -2.074 29.178 1.00 88.81 210 ASN A O 1
ATOM 1692 N N . ILE A 1 211 ? -5.452 -1.797 26.956 1.00 92.75 211 ILE A N 1
ATOM 1693 C CA . ILE A 1 211 ? -6.748 -1.171 26.683 1.00 92.75 211 ILE A CA 1
ATOM 1694 C C . ILE A 1 211 ? -7.692 -2.230 26.125 1.00 92.75 211 ILE A C 1
ATOM 1696 O O . ILE A 1 211 ? -7.491 -2.742 25.021 1.00 92.75 211 ILE A O 1
ATOM 1700 N N . ARG A 1 212 ? -8.731 -2.577 26.885 1.00 92.75 212 ARG A N 1
ATOM 1701 C CA . ARG A 1 212 ? -9.719 -3.554 26.434 1.00 92.75 212 ARG A CA 1
ATOM 1702 C C . ARG A 1 212 ? -10.860 -2.845 25.713 1.00 92.75 212 ARG A C 1
ATOM 1704 O O . ARG A 1 212 ? -11.661 -2.169 26.343 1.00 92.75 212 ARG A O 1
ATOM 1711 N N . ILE A 1 213 ? -10.952 -3.025 24.397 1.00 93.50 213 ILE A N 1
ATOM 1712 C CA . ILE A 1 213 ? -11.878 -2.241 23.565 1.00 93.50 213 ILE A CA 1
ATOM 1713 C C . ILE A 1 213 ? -13.352 -2.466 23.917 1.00 93.50 213 ILE A C 1
ATOM 1715 O O . ILE A 1 213 ? -14.138 -1.530 23.898 1.00 93.50 213 ILE A O 1
ATOM 1719 N N . ASN A 1 214 ? -13.723 -3.699 24.266 1.00 90.25 214 ASN A N 1
ATOM 1720 C CA . ASN A 1 214 ? -15.105 -4.081 24.549 1.00 90.25 214 ASN A CA 1
ATOM 1721 C C . ASN A 1 214 ? -15.556 -3.705 25.973 1.00 90.25 214 ASN A C 1
ATOM 1723 O O . ASN A 1 214 ? -16.705 -3.963 26.321 1.00 90.25 214 ASN A O 1
ATOM 1727 N N . ASP A 1 215 ? -14.663 -3.125 26.782 1.00 87.44 215 ASP A N 1
ATOM 1728 C CA . ASP A 1 215 ? -14.995 -2.566 28.097 1.00 87.44 215 ASP A CA 1
ATOM 1729 C C . ASP A 1 215 ? -15.227 -1.042 28.018 1.00 87.44 215 ASP A C 1
ATOM 1731 O O . ASP A 1 215 ? -15.682 -0.445 28.992 1.00 87.44 215 ASP A O 1
ATOM 1735 N N . ILE A 1 216 ? -14.933 -0.411 26.870 1.00 83.06 216 ILE A N 1
ATOM 1736 C CA . ILE A 1 216 ? -15.100 1.032 26.679 1.00 83.06 216 ILE A CA 1
ATOM 1737 C C . ILE A 1 216 ? -16.576 1.342 26.450 1.00 83.06 216 ILE A C 1
ATOM 1739 O O . ILE A 1 216 ? -17.133 1.124 25.373 1.00 83.06 216 ILE A O 1
ATOM 1743 N N . ILE A 1 217 ? -17.196 1.863 27.500 1.00 78.75 217 ILE A N 1
ATOM 1744 C CA . ILE A 1 217 ? -18.525 2.460 27.488 1.00 78.75 217 ILE A CA 1
ATOM 1745 C C . ILE A 1 217 ? -18.409 3.715 28.343 1.00 78.75 217 ILE A C 1
ATOM 1747 O O . ILE A 1 217 ? -18.110 3.616 29.534 1.00 78.75 217 ILE A O 1
ATOM 1751 N N . ASN A 1 218 ? -18.639 4.884 27.751 1.00 78.56 218 ASN A N 1
ATOM 1752 C CA . ASN A 1 218 ? -18.688 6.132 28.501 1.00 78.56 218 ASN A CA 1
ATOM 1753 C C . ASN A 1 218 ? -20.060 6.804 28.349 1.00 78.56 218 ASN A C 1
ATOM 1755 O O . ASN A 1 218 ? -20.739 6.666 27.335 1.00 78.56 218 ASN A O 1
ATOM 1759 N N . ASP A 1 219 ? -20.480 7.531 29.387 1.00 81.38 219 ASP A N 1
ATOM 1760 C CA . ASP A 1 219 ? -21.776 8.228 29.429 1.00 81.38 219 ASP A CA 1
ATOM 1761 C C . ASP A 1 219 ? -21.741 9.577 28.674 1.00 81.38 219 ASP A C 1
ATOM 1763 O O . ASP A 1 219 ? -22.599 10.442 28.881 1.00 81.38 219 ASP A O 1
ATOM 1767 N N . MET A 1 220 ? -20.732 9.796 27.823 1.00 84.69 220 MET A N 1
ATOM 1768 C CA . MET A 1 220 ? -20.552 11.061 27.117 1.00 84.69 220 MET A CA 1
ATOM 1769 C C . MET A 1 220 ? -21.587 11.220 26.011 1.00 84.69 220 MET A C 1
ATOM 1771 O O . MET A 1 220 ? -21.946 10.276 25.303 1.00 84.69 220 MET A O 1
ATOM 1775 N N . THR A 1 221 ? -22.050 12.453 25.814 1.00 88.31 221 THR A N 1
ATOM 1776 C CA . THR A 1 221 ? -22.922 12.736 24.678 1.00 88.31 221 THR A CA 1
ATOM 1777 C C . THR A 1 221 ? -22.104 12.786 23.390 1.00 88.31 221 THR A C 1
ATOM 1779 O O . THR A 1 221 ? -20.928 13.149 23.392 1.00 88.31 221 THR A O 1
ATOM 1782 N N . GLU A 1 222 ? -22.740 12.499 22.251 1.00 86.88 222 GLU A N 1
ATOM 1783 C CA . GLU A 1 222 ? -22.107 12.628 20.929 1.00 86.88 222 GLU A CA 1
ATOM 1784 C C . GLU A 1 222 ? -21.483 14.021 20.719 1.00 86.88 222 GLU A C 1
ATOM 1786 O O . GLU A 1 222 ? -20.419 14.154 20.117 1.00 86.88 222 GLU A O 1
ATOM 1791 N N . ARG A 1 223 ? -22.113 15.070 21.267 1.00 89.50 223 ARG A N 1
ATOM 1792 C CA . ARG A 1 223 ? -21.596 16.441 21.201 1.00 89.50 223 ARG A CA 1
ATOM 1793 C C . ARG A 1 223 ? -20.257 16.577 21.922 1.00 89.50 223 ARG A C 1
ATOM 1795 O O . ARG A 1 223 ? -19.349 17.181 21.357 1.00 89.50 223 ARG A O 1
ATOM 1802 N N . ASP A 1 224 ? -20.145 16.020 23.124 1.00 89.94 224 ASP A N 1
ATOM 1803 C CA . ASP A 1 224 ? -18.931 16.122 23.937 1.00 89.94 224 ASP A CA 1
ATOM 1804 C C . ASP A 1 224 ? -17.773 15.347 23.290 1.00 89.94 224 ASP A C 1
ATOM 1806 O O . ASP A 1 224 ? -16.645 15.840 23.230 1.00 89.94 224 ASP A O 1
ATOM 1810 N N . LEU A 1 225 ? -18.071 14.165 22.727 1.00 91.62 225 LEU A N 1
ATOM 1811 C CA . LEU A 1 225 ? -17.106 13.379 21.953 1.00 91.62 225 LEU A CA 1
ATOM 1812 C C . LEU A 1 225 ? -16.570 14.192 20.766 1.00 91.62 225 LEU A C 1
ATOM 1814 O O . LEU A 1 225 ? -15.359 14.299 20.575 1.00 91.62 225 LEU A O 1
ATOM 1818 N N . ILE A 1 226 ? -17.465 14.795 19.975 1.00 90.88 226 ILE A N 1
ATOM 1819 C CA . ILE A 1 226 ? -17.087 15.591 18.800 1.00 90.88 226 ILE A CA 1
ATOM 1820 C C . ILE A 1 226 ? -16.258 16.811 19.199 1.00 90.88 226 ILE A C 1
ATOM 1822 O O . ILE A 1 226 ? -15.280 17.108 18.515 1.00 90.88 226 ILE A O 1
ATOM 1826 N N . GLU A 1 227 ? -16.627 17.520 20.266 1.00 92.88 227 GLU A N 1
ATOM 1827 C CA . GLU A 1 227 ? -15.912 18.717 20.720 1.00 92.88 227 GLU A CA 1
ATOM 1828 C C . GLU A 1 227 ? -14.447 18.404 21.038 1.00 92.88 227 GLU A C 1
ATOM 1830 O O . GLU A 1 227 ? -13.543 19.062 20.517 1.00 92.88 227 GLU A O 1
ATOM 1835 N N . ILE A 1 228 ? -14.207 17.349 21.819 1.00 91.81 228 ILE A N 1
ATOM 1836 C CA . ILE A 1 228 ? -12.855 16.951 22.212 1.00 91.81 228 ILE A CA 1
ATOM 1837 C C . ILE A 1 228 ? -12.076 16.396 21.019 1.00 91.81 228 ILE A C 1
ATOM 1839 O O . ILE A 1 228 ? -10.963 16.857 20.759 1.00 91.81 228 ILE A O 1
ATOM 1843 N N . LEU A 1 229 ? -12.655 15.482 20.237 1.00 93.12 229 LEU A N 1
ATOM 1844 C CA . LEU A 1 229 ? -11.958 14.876 19.096 1.00 93.12 229 LEU A CA 1
ATOM 1845 C C . LEU A 1 229 ? -11.642 15.891 17.987 1.00 93.12 229 LEU A C 1
ATOM 1847 O O . LEU A 1 229 ? -10.598 15.796 17.349 1.00 93.12 229 LEU A O 1
ATOM 1851 N N . SER A 1 230 ? -12.491 16.905 17.789 1.00 92.25 230 SER A N 1
ATOM 1852 C CA . SER A 1 230 ? -12.240 17.969 16.801 1.00 92.25 230 SER A CA 1
ATOM 1853 C C . SER A 1 230 ? -11.083 18.895 17.187 1.00 92.25 230 SER A C 1
ATOM 1855 O O . SER A 1 230 ? -10.576 19.621 16.333 1.00 92.25 230 SER A O 1
ATOM 1857 N N . SER A 1 231 ? -10.671 18.899 18.460 1.00 92.94 231 SER A N 1
ATOM 1858 C CA . SER A 1 231 ? -9.524 19.681 18.940 1.00 92.94 231 SER A CA 1
ATOM 1859 C C . SER A 1 231 ? -8.175 18.994 18.690 1.00 92.94 231 SER A C 1
ATOM 1861 O O . SER A 1 231 ? -7.127 19.636 18.784 1.00 92.94 231 SER A O 1
ATOM 1863 N N . ILE A 1 232 ? -8.190 17.703 18.343 1.00 93.31 232 ILE A N 1
ATOM 1864 C CA . ILE A 1 232 ? -6.984 16.915 18.103 1.00 93.31 232 ILE A CA 1
ATOM 1865 C C . ILE A 1 232 ? -6.403 17.304 16.737 1.00 93.31 232 ILE A C 1
ATOM 1867 O O . ILE A 1 232 ? -7.109 17.248 15.727 1.00 93.31 232 ILE A O 1
ATOM 1871 N N . PRO A 1 233 ? -5.113 17.679 16.656 1.00 90.94 233 PRO A N 1
ATOM 1872 C CA . PRO A 1 233 ? -4.501 18.122 15.410 1.00 90.94 233 PRO A CA 1
ATOM 1873 C C . PRO A 1 233 ? -4.148 16.924 14.518 1.00 90.94 233 PRO A C 1
ATOM 1875 O O . PRO A 1 233 ? -2.981 16.580 14.363 1.00 90.94 233 PRO A O 1
ATOM 1878 N N . VAL A 1 234 ? -5.148 16.258 13.939 1.00 89.56 234 VAL A N 1
ATOM 1879 C CA . VAL A 1 234 ? -4.941 15.100 13.059 1.00 89.56 234 VAL A CA 1
ATOM 1880 C C . VAL A 1 234 ? -4.618 15.551 11.632 1.00 89.56 234 VAL A C 1
ATOM 1882 O O . VAL A 1 234 ? -5.369 16.314 11.026 1.00 89.56 234 VAL A O 1
ATOM 1885 N N . SER A 1 235 ? -3.514 15.047 11.073 1.00 85.56 235 SER A N 1
ATOM 1886 C CA . SER A 1 235 ? -3.030 15.389 9.730 1.00 85.56 235 SER A CA 1
ATOM 1887 C C . SER A 1 235 ? -2.915 14.147 8.835 1.00 85.56 235 SER A C 1
ATOM 1889 O O . SER A 1 235 ? -2.546 13.082 9.334 1.00 85.56 235 SER A O 1
ATOM 1891 N N . PRO A 1 236 ? -3.159 14.250 7.512 1.00 83.62 236 PRO A N 1
ATOM 1892 C CA . PRO A 1 236 ? -2.832 13.186 6.558 1.00 83.62 236 PRO A CA 1
ATOM 1893 C C . PRO A 1 236 ? -1.334 12.867 6.463 1.00 83.62 236 PRO A C 1
ATOM 1895 O O . PRO A 1 236 ? -0.973 11.846 5.888 1.00 83.62 236 PRO A O 1
ATOM 1898 N N . GLU A 1 237 ? -0.474 13.735 7.000 1.00 83.94 237 GLU A N 1
ATOM 1899 C CA . GLU A 1 237 ? 0.973 13.510 7.095 1.00 83.94 237 GLU A CA 1
ATOM 1900 C C . GLU A 1 237 ? 1.352 12.585 8.264 1.00 83.94 237 GLU A C 1
ATOM 1902 O O . GLU A 1 237 ? 2.480 12.096 8.319 1.00 83.94 237 GLU A O 1
ATOM 1907 N N . HIS A 1 238 ? 0.429 12.329 9.199 1.00 83.94 238 HIS A N 1
ATOM 1908 C CA . HIS A 1 238 ? 0.656 11.363 10.270 1.00 83.94 238 HIS A CA 1
ATOM 1909 C C . HIS A 1 238 ? 0.722 9.940 9.721 1.00 83.94 238 HIS A C 1
ATOM 1911 O O . HIS A 1 238 ? 0.031 9.570 8.767 1.00 83.94 238 HIS A O 1
ATOM 1917 N N . ILE A 1 239 ? 1.534 9.110 10.369 1.00 85.88 239 ILE A N 1
ATOM 1918 C CA . ILE A 1 239 ? 1.691 7.712 9.980 1.00 85.88 239 ILE A CA 1
ATOM 1919 C C . ILE A 1 239 ? 0.384 6.978 10.280 1.00 85.88 239 ILE A C 1
ATOM 1921 O O . ILE A 1 239 ? -0.083 6.949 11.417 1.00 85.88 239 ILE A O 1
ATOM 1925 N N . SER A 1 240 ? -0.214 6.359 9.263 1.00 85.38 240 SER A N 1
ATOM 1926 C CA . SER A 1 240 ? -1.489 5.657 9.442 1.00 85.38 240 SER A CA 1
ATOM 1927 C C . SER A 1 240 ? -1.320 4.283 10.088 1.00 85.38 240 SER A C 1
ATOM 1929 O O . SER A 1 240 ? -2.144 3.903 10.919 1.00 85.38 240 SER A O 1
ATOM 1931 N N . HIS A 1 241 ? -0.275 3.541 9.714 1.00 88.56 241 HIS A N 1
ATOM 1932 C CA . HIS A 1 241 ? -0.006 2.206 10.236 1.00 88.56 241 HIS A CA 1
ATOM 1933 C C . HIS A 1 241 ? 1.467 1.809 10.144 1.00 88.56 241 HIS A C 1
ATOM 1935 O O . HIS A 1 241 ? 2.207 2.329 9.310 1.00 88.56 241 HIS A O 1
ATOM 1941 N N . ILE A 1 242 ? 1.865 0.845 10.977 1.00 87.62 242 ILE A N 1
ATOM 1942 C CA . ILE A 1 242 ? 3.159 0.151 10.901 1.00 87.62 242 ILE A CA 1
ATOM 1943 C C . ILE A 1 242 ? 2.881 -1.339 10.730 1.00 87.62 242 ILE A C 1
ATOM 1945 O O . ILE A 1 242 ? 2.321 -1.969 11.622 1.00 87.62 242 ILE A O 1
ATOM 1949 N N . VAL A 1 243 ? 3.283 -1.910 9.595 1.00 83.81 243 VAL A N 1
ATOM 1950 C CA . VAL A 1 243 ? 3.138 -3.344 9.310 1.00 83.81 243 VAL A CA 1
ATOM 1951 C C . VAL A 1 243 ? 4.491 -4.038 9.313 1.00 83.81 243 VAL A C 1
ATOM 1953 O O . VAL A 1 243 ? 5.467 -3.551 8.747 1.00 83.81 243 VAL A O 1
ATOM 1956 N N . PHE A 1 244 ? 4.542 -5.208 9.944 1.00 79.38 244 PHE A N 1
ATOM 1957 C CA . PHE A 1 244 ? 5.748 -6.021 10.010 1.00 79.38 244 PHE A CA 1
ATOM 1958 C C . PHE A 1 244 ? 5.774 -7.022 8.865 1.00 79.38 244 PHE A C 1
ATOM 1960 O O . PHE A 1 244 ? 4.966 -7.949 8.812 1.00 79.38 244 PHE A O 1
ATOM 1967 N N . THR A 1 245 ? 6.749 -6.879 7.974 1.00 71.38 245 THR A N 1
ATOM 1968 C CA . THR A 1 245 ? 7.037 -7.900 6.967 1.00 71.38 245 THR A CA 1
ATOM 1969 C C . THR A 1 245 ? 7.922 -8.993 7.570 1.00 71.38 245 THR A C 1
ATOM 1971 O O . THR A 1 245 ? 8.555 -8.833 8.620 1.00 71.38 245 THR A O 1
ATOM 1974 N N . SER A 1 246 ? 7.952 -10.171 6.949 1.00 62.75 246 SER A N 1
ATOM 1975 C CA . SER A 1 246 ? 8.893 -11.224 7.327 1.00 62.75 246 SER A CA 1
ATOM 1976 C C . SER A 1 246 ? 10.321 -10.765 6.998 1.00 62.75 246 SER A C 1
ATOM 1978 O O . SER A 1 246 ? 10.773 -10.919 5.866 1.00 62.75 246 SER A O 1
ATOM 1980 N N . GLY A 1 247 ? 11.012 -10.159 7.967 1.00 53.97 247 GLY A N 1
ATOM 1981 C CA . GLY A 1 247 ? 12.372 -9.642 7.799 1.00 53.97 247 GLY A CA 1
ATOM 1982 C C . GLY A 1 247 ? 13.333 -10.675 7.195 1.00 53.97 247 GLY A C 1
ATOM 1983 O O . GLY A 1 247 ? 13.374 -11.839 7.598 1.00 53.97 247 GLY A O 1
ATOM 1984 N N . SER A 1 248 ? 14.115 -10.241 6.207 1.00 42.72 248 SER A N 1
ATOM 1985 C CA . SER A 1 248 ? 14.956 -11.070 5.334 1.00 42.72 248 SER A CA 1
ATOM 1986 C C . SER A 1 248 ? 16.307 -11.498 5.935 1.00 42.72 248 SER A C 1
ATOM 1988 O O . SER A 1 248 ? 17.079 -12.196 5.276 1.00 42.72 248 SER A O 1
ATOM 1990 N N . THR A 1 249 ? 16.610 -11.171 7.194 1.00 51.78 249 THR A N 1
ATOM 1991 C CA . THR A 1 249 ? 17.940 -11.395 7.796 1.00 51.78 249 THR A CA 1
ATOM 1992 C C . THR A 1 249 ? 18.106 -12.698 8.585 1.00 51.78 249 THR A C 1
ATOM 1994 O O . THR A 1 249 ? 19.011 -12.806 9.410 1.00 51.78 249 THR A O 1
ATOM 1997 N N . GLY A 1 250 ? 17.371 -13.760 8.215 1.00 43.88 250 GLY A N 1
ATOM 1998 C CA . GLY A 1 250 ? 18.002 -15.088 8.283 1.00 43.88 250 GLY A CA 1
ATOM 1999 C C . GLY A 1 250 ? 17.135 -16.351 8.267 1.00 43.88 250 GLY A C 1
ATOM 2000 O O . GLY A 1 250 ? 17.141 -17.083 9.244 1.00 43.88 250 GLY A O 1
ATOM 2001 N N . LYS A 1 251 ? 16.438 -16.791 7.217 1.00 47.66 251 LYS A N 1
ATOM 2002 C CA . LYS A 1 251 ? 16.265 -16.365 5.822 1.00 47.66 251 LYS A CA 1
ATOM 2003 C C . LYS A 1 251 ? 14.885 -16.889 5.370 1.00 47.66 251 LYS A C 1
ATOM 2005 O O . LYS A 1 251 ? 14.766 -18.089 5.111 1.00 47.66 251 LYS A O 1
ATOM 2010 N N . PRO A 1 252 ? 13.866 -16.037 5.220 1.00 32.31 252 PRO A N 1
ATOM 2011 C CA . PRO A 1 252 ? 12.687 -16.336 4.413 1.00 32.31 252 PRO A CA 1
ATOM 2012 C C . PRO A 1 252 ? 12.887 -15.792 2.992 1.00 32.31 252 PRO A C 1
ATOM 2014 O O . PRO A 1 252 ? 13.314 -14.656 2.799 1.00 32.31 252 PRO A O 1
ATOM 2017 N N . LYS A 1 253 ? 12.621 -16.638 1.991 1.00 33.06 253 LYS A N 1
ATOM 2018 C CA . LYS A 1 253 ? 12.581 -16.273 0.564 1.00 33.06 253 LYS A CA 1
ATOM 2019 C C . LYS A 1 253 ? 11.431 -15.290 0.329 1.00 33.06 253 LYS A C 1
ATOM 2021 O O . LYS A 1 253 ? 10.461 -15.340 1.078 1.00 33.06 253 LYS A O 1
ATOM 2026 N N . ALA A 1 254 ? 11.516 -14.481 -0.734 1.00 29.09 254 ALA A N 1
ATOM 2027 C CA . ALA A 1 254 ? 10.376 -13.734 -1.266 1.00 29.09 254 ALA A CA 1
ATOM 2028 C C . ALA A 1 254 ? 9.142 -14.643 -1.241 1.00 29.09 254 ALA A C 1
ATOM 2030 O O . ALA A 1 254 ? 9.121 -15.679 -1.918 1.00 29.09 254 ALA A O 1
ATOM 2031 N N . VAL A 1 255 ? 8.177 -14.325 -0.379 1.00 30.89 255 VAL A N 1
ATOM 2032 C CA . VAL A 1 255 ? 6.977 -15.137 -0.255 1.00 30.89 255 VAL A CA 1
ATOM 2033 C C . VAL A 1 255 ? 6.191 -14.886 -1.533 1.00 30.89 255 VAL A C 1
ATOM 2035 O O . VAL A 1 255 ? 5.579 -13.842 -1.720 1.00 30.89 255 VAL A O 1
ATOM 2038 N N . ARG A 1 256 ? 6.275 -15.833 -2.468 1.00 35.50 256 ARG A N 1
ATOM 2039 C CA . ARG A 1 256 ? 5.340 -15.910 -3.583 1.00 35.50 256 ARG A CA 1
ATOM 2040 C C . ARG A 1 256 ? 4.028 -16.443 -3.020 1.00 35.50 256 ARG A C 1
ATOM 2042 O O . ARG A 1 256 ? 3.737 -17.622 -3.179 1.00 35.50 256 ARG A O 1
ATOM 2049 N N . GLU A 1 257 ? 3.229 -15.589 -2.389 1.00 39.94 257 GLU A N 1
ATOM 2050 C CA . GLU A 1 257 ? 1.791 -15.853 -2.250 1.00 39.94 257 GLU A CA 1
ATOM 2051 C C . GLU A 1 257 ? 1.096 -15.512 -3.572 1.00 39.94 257 GLU A C 1
ATOM 2053 O O . GLU A 1 257 ? 0.197 -14.685 -3.649 1.00 39.94 257 GLU A O 1
ATOM 2058 N N . ALA A 1 258 ? 1.569 -16.108 -4.664 1.00 53.56 258 ALA A N 1
ATOM 2059 C CA . ALA A 1 258 ? 0.867 -16.049 -5.930 1.00 53.56 258 ALA A CA 1
ATOM 2060 C C . ALA A 1 258 ? 0.126 -17.373 -6.080 1.00 53.56 258 ALA A C 1
ATOM 2062 O O . ALA A 1 258 ? 0.750 -18.438 -6.115 1.00 53.56 258 ALA A O 1
ATOM 2063 N N . LEU A 1 259 ? -1.204 -17.310 -6.181 1.00 57.66 259 LEU A N 1
ATOM 2064 C CA . LEU A 1 259 ? -1.974 -18.420 -6.733 1.00 57.66 259 LEU A CA 1
ATOM 2065 C C . LEU A 1 259 ? -1.335 -18.834 -8.065 1.00 57.66 259 LEU A C 1
ATOM 2067 O O . LEU A 1 259 ? -0.859 -17.985 -8.826 1.00 57.66 259 LEU A O 1
ATOM 2071 N N . SER A 1 260 ? -1.299 -20.138 -8.350 1.00 70.62 260 SER A N 1
ATOM 2072 C CA . SER A 1 260 ? -0.748 -20.597 -9.626 1.00 70.62 260 SER A CA 1
ATOM 2073 C C . SER A 1 260 ? -1.504 -19.934 -10.781 1.00 70.62 260 SER A C 1
ATOM 2075 O O . SER A 1 260 ? -2.720 -19.752 -10.699 1.00 70.62 260 SER A O 1
ATOM 2077 N N . ILE A 1 261 ? -0.796 -19.584 -11.859 1.00 72.38 261 ILE A N 1
ATOM 2078 C CA . ILE A 1 261 ? -1.401 -18.917 -13.020 1.00 72.38 261 ILE A CA 1
ATOM 2079 C C . ILE A 1 261 ? -2.605 -19.704 -13.561 1.00 72.38 261 ILE A C 1
ATOM 2081 O O . ILE A 1 261 ? -3.629 -19.110 -13.876 1.00 72.38 261 ILE A O 1
ATOM 2085 N N . ASN A 1 262 ? -2.528 -21.038 -13.552 1.00 75.44 262 ASN A N 1
ATOM 2086 C CA . ASN A 1 262 ? -3.633 -21.906 -13.953 1.00 75.44 262 ASN A CA 1
ATOM 2087 C C . ASN A 1 262 ? -4.826 -21.771 -13.001 1.00 75.44 262 ASN A C 1
ATOM 2089 O O . ASN A 1 262 ? -5.934 -21.572 -13.464 1.00 75.44 262 ASN A O 1
ATOM 2093 N N . SER A 1 263 ? -4.612 -21.766 -11.682 1.00 77.50 263 SER A N 1
ATOM 2094 C CA . SER A 1 263 ? -5.701 -21.581 -10.709 1.00 77.50 263 SER A CA 1
ATOM 2095 C C . SER A 1 263 ? -6.388 -20.220 -10.844 1.00 77.50 263 SER A C 1
ATOM 2097 O O . SER A 1 263 ? -7.611 -20.140 -10.749 1.00 77.50 263 SER A O 1
ATOM 2099 N N . VAL A 1 264 ? -5.614 -19.152 -11.076 1.00 73.75 264 VAL A N 1
ATOM 2100 C CA . VAL A 1 264 ? -6.162 -17.804 -11.302 1.00 73.75 264 VAL A CA 1
ATOM 2101 C C . VAL A 1 264 ? -6.998 -17.782 -12.576 1.00 73.75 264 VAL A C 1
ATOM 2103 O O . VAL A 1 264 ? -8.096 -17.233 -12.574 1.00 73.75 264 VAL A O 1
ATOM 2106 N N . LEU A 1 265 ? -6.499 -18.390 -13.652 1.00 72.75 265 LEU A N 1
ATOM 2107 C CA . LEU A 1 265 ? -7.161 -18.366 -14.951 1.00 72.75 265 LEU A CA 1
ATOM 2108 C C . LEU A 1 265 ? -8.364 -19.314 -15.011 1.00 72.75 265 LEU A C 1
ATOM 2110 O O . LEU A 1 265 ? -9.376 -18.926 -15.582 1.00 72.75 265 LEU A O 1
ATOM 2114 N N . ASP A 1 266 ? -8.316 -20.480 -14.366 1.00 76.44 266 ASP A N 1
ATOM 2115 C CA . ASP A 1 266 ? -9.452 -21.401 -14.229 1.00 76.44 266 ASP A CA 1
ATOM 2116 C C . ASP A 1 266 ? -10.594 -20.735 -13.452 1.00 76.44 266 ASP A C 1
ATOM 2118 O O . ASP A 1 266 ? -11.755 -20.774 -13.866 1.00 76.44 266 ASP A O 1
ATOM 2122 N N . PHE A 1 267 ? -10.268 -20.062 -12.342 1.00 73.31 267 PHE A N 1
ATOM 2123 C CA . PHE A 1 267 ? -11.254 -19.311 -11.570 1.00 73.31 267 PHE A CA 1
ATOM 2124 C C . PHE A 1 267 ? -11.789 -18.109 -12.355 1.00 73.31 267 PHE A C 1
ATOM 2126 O O . PHE A 1 267 ? -13.002 -17.878 -12.378 1.00 73.31 267 PHE A O 1
ATOM 2133 N N . ALA A 1 268 ? -10.906 -17.385 -13.052 1.00 73.19 268 ALA A N 1
ATOM 2134 C CA . ALA A 1 268 ? -11.303 -16.278 -13.906 1.00 73.19 268 ALA A CA 1
ATOM 2135 C C . ALA A 1 268 ? -12.249 -16.745 -15.016 1.00 73.19 268 ALA A C 1
ATOM 2137 O O . ALA A 1 268 ? -13.298 -16.145 -15.199 1.00 73.19 268 ALA A O 1
ATOM 2138 N N . GLN A 1 269 ? -11.946 -17.852 -15.695 1.00 72.75 269 GLN A N 1
ATOM 2139 C CA . GLN A 1 269 ? -12.813 -18.451 -16.710 1.00 72.75 269 GLN A CA 1
ATOM 2140 C C . GLN A 1 269 ? -14.152 -18.911 -16.137 1.00 72.75 269 GLN A C 1
ATOM 2142 O O . GLN A 1 269 ? -15.193 -18.655 -16.739 1.00 72.75 269 GLN A O 1
ATOM 2147 N N . PHE A 1 270 ? -14.155 -19.555 -14.970 1.00 73.38 270 PHE A N 1
ATOM 2148 C CA . PHE A 1 270 ? -15.390 -20.011 -14.333 1.00 73.38 270 PHE A CA 1
ATOM 2149 C C . PHE A 1 270 ? -16.354 -18.855 -14.023 1.00 73.38 270 PHE A C 1
ATOM 2151 O O . PHE A 1 270 ? -17.571 -19.013 -14.128 1.00 73.38 270 PHE A O 1
ATOM 2158 N N . ALA A 1 271 ? -15.825 -17.688 -13.655 1.00 73.38 271 ALA A N 1
ATOM 2159 C CA . ALA A 1 271 ? -16.616 -16.556 -13.185 1.00 73.38 271 ALA A CA 1
ATOM 2160 C C . ALA A 1 271 ? -16.583 -15.318 -14.104 1.00 73.38 271 ALA A C 1
ATOM 2162 O O . ALA A 1 271 ? -17.150 -14.293 -13.727 1.00 73.38 271 ALA A O 1
ATOM 2163 N N . HIS A 1 272 ? -15.983 -15.393 -15.300 1.00 70.00 272 HIS A N 1
ATOM 2164 C CA . HIS A 1 272 ? -15.760 -14.228 -16.177 1.00 70.00 272 HIS A CA 1
ATOM 2165 C C . HIS A 1 272 ? -17.046 -13.481 -16.559 1.00 70.00 272 HIS A C 1
ATOM 2167 O O . HIS A 1 272 ? -17.055 -12.254 -16.595 1.00 70.00 272 HIS A O 1
ATOM 2173 N N . ASP A 1 273 ? -18.153 -14.199 -16.773 1.00 76.44 273 ASP A N 1
ATOM 2174 C CA . ASP A 1 273 ? -19.453 -13.595 -17.106 1.00 76.44 273 ASP A CA 1
ATOM 2175 C C . ASP A 1 273 ? -20.123 -12.895 -15.913 1.00 76.44 273 ASP A C 1
ATOM 2177 O O . ASP A 1 273 ? -21.108 -12.173 -16.070 1.00 76.44 273 ASP A O 1
ATOM 2181 N N . LYS A 1 274 ? -19.623 -13.132 -14.696 1.00 80.88 274 LYS A N 1
ATOM 2182 C CA . LYS A 1 274 ? -20.202 -12.628 -13.442 1.00 80.88 274 LYS A CA 1
ATOM 2183 C C . LYS A 1 274 ? -19.309 -11.604 -12.752 1.00 80.88 274 LYS A C 1
ATOM 2185 O O . LYS A 1 274 ? -19.803 -10.835 -11.927 1.00 80.88 274 LYS A O 1
ATOM 2190 N N . CYS A 1 275 ? -18.011 -11.605 -13.046 1.00 82.94 275 CYS A N 1
ATOM 2191 C CA . CYS A 1 275 ? -17.012 -10.807 -12.348 1.00 82.94 275 CYS A CA 1
ATOM 2192 C C . CYS A 1 275 ? -15.880 -10.369 -13.282 1.00 82.94 275 CYS A C 1
ATOM 2194 O O . CYS A 1 275 ? -15.507 -11.072 -14.216 1.00 82.94 275 CYS A O 1
ATOM 2196 N N . GLN A 1 276 ? -15.280 -9.222 -12.968 1.00 84.19 276 GLN A N 1
ATOM 2197 C CA . GLN A 1 276 ? -14.008 -8.802 -13.552 1.00 84.19 276 GLN A CA 1
ATOM 2198 C C . GLN A 1 276 ? -12.851 -9.234 -12.654 1.00 84.19 276 GLN A C 1
ATOM 2200 O O . GLN A 1 276 ? -12.938 -9.131 -11.431 1.00 84.19 276 GLN A O 1
ATOM 2205 N N . PHE A 1 277 ? -11.752 -9.659 -13.271 1.00 84.62 277 PHE A N 1
ATOM 2206 C CA . PHE A 1 277 ? -10.562 -10.133 -12.573 1.00 84.62 277 PHE A CA 1
ATOM 2207 C C . PHE A 1 277 ? -9.413 -9.152 -12.742 1.00 84.62 277 PHE A C 1
ATOM 2209 O O . PHE A 1 277 ? -9.067 -8.796 -13.864 1.00 84.62 277 PHE A O 1
ATOM 2216 N N . TYR A 1 278 ? -8.796 -8.738 -11.638 1.00 87.06 278 TYR A N 1
ATOM 2217 C CA . TYR A 1 278 ? -7.639 -7.850 -11.660 1.00 87.06 278 TYR A CA 1
ATOM 2218 C C . TYR A 1 278 ? -6.449 -8.521 -10.978 1.00 87.06 278 TYR A C 1
ATOM 2220 O O . TYR A 1 278 ? -6.562 -8.957 -9.835 1.00 87.06 278 TYR A O 1
ATOM 2228 N N . ASN A 1 279 ? -5.310 -8.575 -11.665 1.00 88.12 279 ASN A N 1
ATOM 2229 C CA . ASN A 1 279 ? -4.027 -8.892 -11.053 1.00 88.12 279 ASN A CA 1
ATOM 2230 C C . ASN A 1 279 ? -3.419 -7.595 -10.512 1.00 88.12 279 ASN A C 1
ATOM 2232 O O . ASN A 1 279 ? -3.152 -6.684 -11.296 1.00 88.12 279 ASN A O 1
ATOM 2236 N N . TRP A 1 280 ? -3.232 -7.504 -9.199 1.00 89.88 280 TRP A N 1
ATOM 2237 C CA . TRP A 1 280 ? -2.605 -6.358 -8.541 1.00 89.88 280 TRP A CA 1
ATOM 2238 C C . TRP A 1 280 ? -1.205 -6.739 -8.079 1.00 89.88 280 TRP A C 1
ATOM 2240 O O . TRP A 1 280 ? -0.974 -7.857 -7.627 1.00 89.88 280 TRP A O 1
ATOM 2250 N N . TYR A 1 281 ? -0.271 -5.802 -8.190 1.00 89.31 281 TYR A N 1
ATOM 2251 C CA . TYR A 1 281 ? 1.104 -5.999 -7.752 1.00 89.31 281 TYR A CA 1
ATOM 2252 C C . TYR A 1 281 ? 1.619 -4.757 -7.041 1.00 89.31 281 TYR A C 1
ATOM 2254 O O . TYR A 1 281 ? 1.547 -3.652 -7.587 1.00 89.31 281 TYR A O 1
ATOM 2262 N N . GLY A 1 282 ? 2.205 -4.957 -5.866 1.00 85.75 282 GLY A N 1
ATOM 2263 C CA . GLY A 1 282 ? 3.029 -3.984 -5.165 1.00 85.75 282 GLY A CA 1
ATOM 2264 C C . GLY A 1 282 ? 3.683 -4.621 -3.938 1.00 85.75 282 GLY A C 1
ATOM 2265 O O . GLY A 1 282 ? 3.117 -5.546 -3.354 1.00 85.75 282 GLY A O 1
ATOM 2266 N N . PRO A 1 283 ? 4.892 -4.181 -3.565 1.00 82.44 283 PRO A N 1
ATOM 2267 C CA . PRO A 1 283 ? 5.479 -4.533 -2.281 1.00 82.44 283 PRO A CA 1
ATOM 2268 C C . PRO A 1 283 ? 4.809 -3.714 -1.156 1.00 82.44 283 PRO A C 1
ATOM 2270 O O . PRO A 1 283 ? 4.160 -2.697 -1.421 1.00 82.44 283 PRO A O 1
ATOM 2273 N N . ALA A 1 284 ? 4.956 -4.140 0.103 1.00 76.75 284 ALA A N 1
ATOM 2274 C CA . ALA A 1 284 ? 4.311 -3.484 1.250 1.00 76.75 284 ALA A CA 1
ATOM 2275 C C . ALA A 1 284 ? 4.718 -2.002 1.380 1.00 76.75 284 ALA A C 1
ATOM 2277 O O . ALA A 1 284 ? 3.913 -1.149 1.746 1.00 76.75 284 ALA A O 1
ATOM 2278 N N . GLU A 1 285 ? 5.953 -1.700 0.992 1.00 79.12 285 GLU A N 1
ATOM 2279 C CA . GLU A 1 285 ? 6.593 -0.388 0.981 1.00 79.12 285 GLU A CA 1
ATOM 2280 C C . GLU A 1 285 ? 5.931 0.600 0.004 1.00 79.12 285 GLU A C 1
ATOM 2282 O O . GLU A 1 285 ? 6.127 1.809 0.124 1.00 79.12 285 GLU A O 1
ATOM 2287 N N . CYS A 1 286 ? 5.124 0.106 -0.941 1.00 77.12 286 CYS A N 1
ATOM 2288 C CA . CYS A 1 286 ? 4.381 0.911 -1.911 1.00 77.12 286 CYS A CA 1
ATOM 2289 C C . CYS A 1 286 ? 2.891 1.039 -1.568 1.00 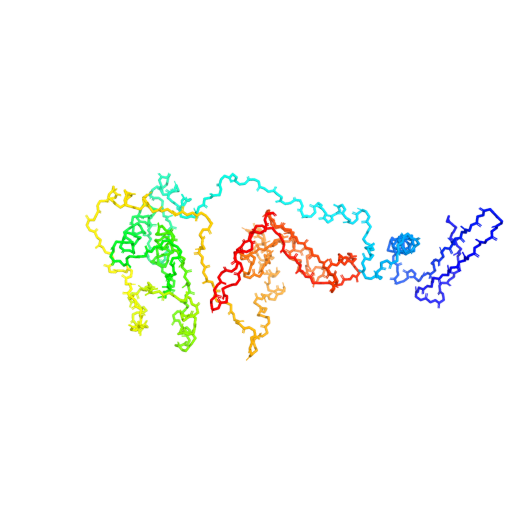77.12 286 CYS A C 1
ATOM 2291 O O . CYS A 1 286 ? 2.097 1.330 -2.456 1.00 77.12 286 CYS A O 1
ATOM 2293 N N . THR A 1 287 ? 2.505 0.839 -0.300 1.00 79.75 287 THR A N 1
ATOM 2294 C CA . THR A 1 287 ? 1.109 0.978 0.153 1.00 79.75 287 THR A CA 1
ATOM 2295 C C . THR A 1 287 ? 0.172 0.019 -0.595 1.00 79.75 287 THR A C 1
ATOM 2297 O O . THR A 1 287 ? -0.680 0.429 -1.378 1.00 79.75 287 THR A O 1
ATOM 2300 N N . GLU A 1 288 ? 0.349 -1.280 -0.334 1.00 80.62 288 GLU A N 1
ATOM 2301 C CA . GLU A 1 288 ? -0.440 -2.402 -0.877 1.00 80.62 288 GLU A CA 1
ATOM 2302 C C . GLU A 1 288 ? -0.196 -2.712 -2.363 1.00 80.62 288 GLU A C 1
ATOM 2304 O O . GLU A 1 288 ? 0.216 -3.824 -2.691 1.00 80.62 288 GLU A O 1
ATOM 2309 N N . ALA A 1 289 ? -0.418 -1.763 -3.274 1.00 86.19 289 ALA A N 1
ATOM 2310 C CA . ALA A 1 289 ? -0.298 -2.009 -4.709 1.00 86.19 289 ALA A CA 1
ATOM 2311 C C . ALA A 1 289 ? 0.274 -0.815 -5.479 1.00 86.19 289 ALA A C 1
ATOM 2313 O O . ALA A 1 289 ? -0.057 0.334 -5.222 1.00 86.19 289 ALA A O 1
ATOM 2314 N N . ALA A 1 290 ? 1.078 -1.108 -6.501 1.00 89.38 290 ALA A N 1
ATOM 2315 C CA . ALA A 1 290 ? 1.668 -0.125 -7.409 1.00 89.38 290 ALA A CA 1
ATOM 2316 C C . ALA A 1 290 ? 1.145 -0.258 -8.849 1.00 89.38 290 ALA A C 1
ATOM 2318 O O . ALA A 1 290 ? 1.143 0.701 -9.615 1.00 89.38 290 ALA A O 1
ATOM 2319 N N . SER A 1 291 ? 0.679 -1.442 -9.247 1.00 93.19 291 SER A N 1
ATOM 2320 C CA . SER A 1 291 ? 0.171 -1.695 -10.597 1.00 93.19 291 SER A CA 1
ATOM 2321 C C . SER A 1 291 ? -1.021 -2.635 -10.597 1.00 93.19 291 SER A C 1
ATOM 2323 O O . SER A 1 291 ? -1.234 -3.392 -9.646 1.00 93.19 291 SER A O 1
ATOM 2325 N N . LYS A 1 292 ? -1.802 -2.566 -11.677 1.00 93.62 292 LYS A N 1
ATOM 2326 C CA . LYS A 1 292 ? -2.934 -3.460 -11.908 1.00 93.62 292 LYS A CA 1
ATOM 2327 C C . LYS A 1 292 ? -3.068 -3.870 -13.368 1.00 93.62 292 LYS A C 1
ATOM 2329 O O . LYS A 1 292 ? -2.819 -3.080 -14.285 1.00 93.62 292 LYS A O 1
ATOM 2334 N N . TYR A 1 293 ? -3.572 -5.079 -13.579 1.00 91.38 293 TYR A N 1
ATOM 2335 C CA . TYR A 1 293 ? -3.895 -5.641 -14.884 1.00 91.38 293 TYR A CA 1
ATOM 2336 C C . TYR A 1 293 ? -5.297 -6.250 -14.880 1.00 91.38 293 TYR A C 1
ATOM 2338 O O . TYR A 1 293 ? -5.590 -7.093 -14.040 1.00 91.38 293 TYR A O 1
ATOM 2346 N N . LEU A 1 294 ? -6.157 -5.850 -15.818 1.00 89.69 294 LEU A N 1
ATOM 2347 C CA . LEU A 1 294 ? -7.454 -6.497 -16.034 1.00 89.69 294 LEU A CA 1
ATOM 2348 C C . LEU A 1 294 ? -7.237 -7.790 -16.829 1.00 89.69 294 LEU A C 1
ATOM 2350 O O . LEU A 1 294 ? -6.819 -7.736 -17.983 1.00 89.69 294 LEU A O 1
ATOM 2354 N N . ILE A 1 295 ? -7.528 -8.930 -16.208 1.00 85.75 295 ILE A N 1
ATOM 2355 C CA . ILE A 1 295 ? -7.371 -10.259 -16.800 1.00 85.75 295 ILE A CA 1
ATOM 2356 C C . ILE A 1 295 ? -8.473 -10.472 -17.838 1.00 85.75 295 ILE A C 1
ATOM 2358 O O . ILE A 1 295 ? -9.659 -10.360 -17.526 1.00 85.75 295 ILE A O 1
ATOM 2362 N N . SER A 1 296 ? -8.073 -10.780 -19.073 1.00 78.69 296 SER A N 1
ATOM 2363 C CA . SER A 1 296 ? -8.981 -10.920 -20.220 1.00 78.69 296 SER A CA 1
ATOM 2364 C C . SER A 1 296 ? -9.134 -12.360 -20.729 1.00 78.69 296 SER A C 1
ATOM 2366 O O . SER A 1 296 ? -9.966 -12.621 -21.594 1.00 78.69 296 SER A O 1
ATOM 2368 N N . GLY A 1 297 ? -8.328 -13.297 -20.224 1.00 70.94 297 GLY A N 1
ATOM 2369 C CA . GLY A 1 297 ? -8.257 -14.695 -20.655 1.00 70.94 297 GLY A CA 1
ATOM 2370 C C . GLY A 1 297 ? -7.265 -14.951 -21.799 1.00 70.94 297 GLY A C 1
ATOM 2371 O O . GLY A 1 297 ? -6.896 -16.101 -22.041 1.00 70.94 297 GLY A O 1
ATOM 2372 N N . ASN A 1 298 ? -6.781 -13.911 -22.492 1.00 72.19 298 ASN A N 1
ATOM 2373 C CA . ASN A 1 298 ? -5.765 -14.044 -23.550 1.00 72.19 298 ASN A CA 1
ATOM 2374 C C . ASN A 1 298 ? -4.395 -14.487 -23.016 1.00 72.19 298 ASN A C 1
ATOM 2376 O O . ASN A 1 298 ? -3.578 -15.033 -23.759 1.00 72.19 298 ASN A O 1
ATOM 2380 N N . GLU A 1 299 ? -4.161 -14.286 -21.726 1.00 75.56 299 GLU A N 1
ATOM 2381 C CA . GLU A 1 299 ? -2.902 -14.538 -21.032 1.00 75.56 299 GLU A CA 1
ATOM 2382 C C . GLU A 1 299 ? -2.587 -16.044 -20.979 1.00 75.56 299 GLU A C 1
ATOM 2384 O O . GLU A 1 299 ? -1.423 -16.443 -21.020 1.00 75.56 299 GLU A O 1
ATOM 2389 N N . LEU A 1 300 ? -3.625 -16.891 -21.033 1.00 63.72 300 LEU A N 1
ATOM 2390 C CA . LEU A 1 300 ? -3.512 -18.349 -21.166 1.00 63.72 300 LEU A CA 1
ATOM 2391 C C . LEU A 1 300 ? -2.754 -18.780 -22.422 1.00 63.72 300 LEU A C 1
ATOM 2393 O O . LEU A 1 300 ? -1.992 -19.740 -22.383 1.00 63.72 300 LEU A O 1
ATOM 2397 N N . LYS A 1 301 ? -2.951 -18.072 -23.541 1.00 65.31 301 LYS A N 1
ATOM 2398 C CA . LYS A 1 301 ? -2.256 -18.381 -24.801 1.00 65.31 301 LYS A CA 1
ATOM 2399 C C . LYS A 1 301 ? -0.787 -17.967 -24.759 1.00 65.31 301 LYS A C 1
ATOM 2401 O O . LYS A 1 301 ? 0.012 -18.508 -25.512 1.00 65.31 301 LYS A O 1
ATOM 2406 N N . GLN A 1 302 ? -0.455 -16.995 -23.914 1.00 68.94 302 GLN A N 1
ATOM 2407 C CA . GLN A 1 302 ? 0.876 -16.396 -23.827 1.00 68.94 302 GLN A CA 1
ATOM 2408 C C . GLN A 1 302 ? 1.726 -17.014 -22.707 1.00 68.94 302 GLN A C 1
ATOM 2410 O O . GLN A 1 302 ? 2.935 -16.816 -22.683 1.00 68.94 302 GLN A O 1
ATOM 2415 N N . GLY A 1 303 ? 1.119 -17.774 -21.788 1.00 73.00 303 GLY A N 1
ATOM 2416 C CA . GLY A 1 303 ? 1.830 -18.461 -20.705 1.00 73.00 303 GLY A CA 1
ATOM 2417 C C . GLY A 1 303 ? 2.389 -17.529 -19.623 1.00 73.00 303 GLY A C 1
ATOM 2418 O O . GLY A 1 303 ? 3.180 -17.968 -18.791 1.00 73.00 303 GLY A O 1
ATOM 2419 N N . HIS A 1 304 ? 1.986 -16.256 -19.612 1.00 76.75 304 HIS A N 1
ATOM 2420 C CA . HIS A 1 304 ? 2.425 -15.256 -18.638 1.00 76.75 304 HIS A CA 1
ATOM 2421 C C . HIS A 1 304 ? 1.266 -14.332 -18.230 1.00 76.75 304 HIS A C 1
ATOM 2423 O O . HIS A 1 304 ? 0.416 -14.006 -19.058 1.00 76.75 304 HIS A O 1
ATOM 2429 N N . LEU A 1 305 ? 1.233 -13.894 -16.967 1.00 84.19 305 LEU A N 1
ATOM 2430 C CA . LEU A 1 305 ? 0.239 -12.949 -16.446 1.00 84.19 305 LEU A CA 1
ATOM 2431 C C . LEU A 1 305 ? 0.939 -11.627 -16.081 1.00 84.19 305 LEU A C 1
ATOM 2433 O O . LEU A 1 305 ? 1.726 -11.617 -15.132 1.00 84.19 305 LEU A O 1
ATOM 2437 N N . PRO A 1 306 ? 0.697 -10.522 -16.810 1.00 88.00 306 PRO A N 1
ATOM 2438 C CA . PRO A 1 306 ? 1.357 -9.248 -16.534 1.00 88.00 306 PRO A CA 1
ATOM 2439 C C . PRO A 1 306 ? 0.948 -8.647 -15.182 1.00 88.00 306 PRO A C 1
ATOM 2441 O O . PRO A 1 306 ? -0.191 -8.805 -14.740 1.00 88.00 306 PRO A O 1
ATOM 2444 N N . ILE A 1 307 ? 1.849 -7.870 -14.572 1.00 90.12 307 ILE A N 1
ATOM 2445 C CA . ILE A 1 307 ? 1.525 -6.989 -13.429 1.00 90.12 307 ILE A CA 1
ATOM 2446 C C . ILE A 1 307 ? 0.728 -5.743 -13.860 1.00 90.12 307 ILE A C 1
ATOM 2448 O O . ILE A 1 307 ? 0.066 -5.090 -13.061 1.00 90.12 307 ILE A O 1
ATOM 2452 N N . GLY A 1 308 ? 0.731 -5.456 -15.164 1.00 92.38 308 GLY A N 1
ATOM 2453 C CA . GLY A 1 308 ? -0.103 -4.440 -15.789 1.00 92.38 308 GLY A CA 1
ATOM 2454 C C . GLY A 1 308 ? 0.502 -3.049 -15.773 1.00 92.38 308 GLY A C 1
ATOM 2455 O O . GLY A 1 308 ? 1.685 -2.883 -16.055 1.00 92.38 308 GLY A O 1
ATOM 2456 N N . ARG A 1 309 ? -0.347 -2.041 -15.557 1.00 93.44 309 ARG A N 1
ATOM 2457 C CA . ARG A 1 309 ? 0.037 -0.626 -15.625 1.00 93.44 309 ARG A CA 1
ATOM 2458 C C . ARG A 1 309 ? 0.077 0.005 -14.238 1.00 93.44 309 ARG A C 1
ATOM 2460 O O . ARG A 1 309 ? -0.682 -0.447 -13.374 1.00 93.44 309 ARG A O 1
ATOM 2467 N N . PRO A 1 310 ? 0.904 1.046 -14.041 1.00 94.25 310 PRO A N 1
ATOM 2468 C CA . PRO A 1 310 ? 0.906 1.811 -12.804 1.00 94.25 310 PRO A CA 1
ATOM 2469 C C . PRO A 1 310 ? -0.500 2.323 -12.460 1.00 94.25 310 PRO A C 1
ATOM 2471 O O . PRO A 1 310 ? -1.290 2.663 -13.349 1.00 94.25 310 PRO A O 1
ATOM 2474 N N . ILE A 1 311 ? -0.830 2.338 -11.171 1.00 93.19 311 ILE A N 1
ATOM 2475 C CA . ILE A 1 311 ? -2.071 2.947 -10.674 1.00 93.19 311 ILE A CA 1
ATOM 2476 C C . ILE A 1 311 ? -1.944 4.489 -10.671 1.00 93.19 311 ILE A C 1
ATOM 2478 O O . ILE A 1 311 ? -0.865 5.015 -10.947 1.00 93.19 311 ILE A O 1
ATOM 2482 N N . PRO A 1 312 ? -3.022 5.252 -10.413 1.00 92.25 312 PRO A N 1
ATOM 2483 C CA . PRO A 1 312 ? -2.930 6.709 -10.353 1.00 92.25 312 PRO A CA 1
ATOM 2484 C C . PRO A 1 312 ? -1.854 7.219 -9.384 1.00 92.25 312 PRO A C 1
ATOM 2486 O O . PRO A 1 312 ? -1.721 6.686 -8.286 1.00 92.25 312 PRO A O 1
ATOM 2489 N N . ASN A 1 313 ? -1.134 8.273 -9.777 1.00 89.81 313 ASN A N 1
ATOM 2490 C CA . ASN A 1 313 ? -0.030 8.906 -9.037 1.00 89.81 313 ASN A CA 1
ATOM 2491 C C . ASN A 1 313 ? 1.178 7.990 -8.744 1.00 89.81 313 ASN A C 1
ATOM 2493 O O . ASN A 1 313 ? 2.035 8.332 -7.924 1.00 89.81 313 ASN A O 1
ATOM 2497 N N . VAL A 1 314 ? 1.269 6.856 -9.447 1.00 91.00 314 VAL A N 1
ATOM 2498 C CA . VAL A 1 314 ? 2.358 5.875 -9.378 1.00 91.00 314 VAL A CA 1
ATOM 2499 C C . VAL A 1 314 ? 3.070 5.804 -10.725 1.00 91.00 314 VAL A C 1
ATOM 2501 O O . VAL A 1 314 ? 2.442 5.774 -11.781 1.00 91.00 314 VAL A O 1
ATOM 2504 N N . HIS A 1 315 ? 4.394 5.750 -10.678 1.00 92.75 315 HIS A N 1
ATOM 2505 C CA . HIS A 1 315 ? 5.293 5.611 -11.813 1.00 92.75 315 HIS A CA 1
ATOM 2506 C C . HIS A 1 315 ? 6.154 4.367 -11.595 1.00 92.75 315 HIS A C 1
ATOM 2508 O O . HIS A 1 315 ? 6.669 4.144 -10.498 1.00 92.75 315 HIS A O 1
ATOM 2514 N N . ILE A 1 316 ? 6.326 3.562 -12.638 1.00 92.44 316 ILE A N 1
ATOM 2515 C CA . ILE A 1 316 ? 7.143 2.350 -12.594 1.00 92.44 316 ILE A CA 1
ATOM 2516 C C . ILE A 1 316 ? 8.196 2.425 -13.691 1.00 92.44 316 ILE A C 1
ATOM 2518 O O . ILE A 1 316 ? 7.906 2.743 -14.848 1.00 92.44 316 ILE A O 1
ATOM 2522 N N . TYR A 1 317 ? 9.427 2.107 -13.318 1.00 92.62 317 TYR A N 1
ATOM 2523 C CA . TYR A 1 317 ? 10.578 2.044 -14.202 1.00 92.62 317 TYR A CA 1
ATOM 2524 C C . TYR A 1 317 ? 11.228 0.670 -14.084 1.00 92.62 317 TYR A C 1
ATOM 2526 O O . TYR A 1 317 ? 11.216 0.061 -13.017 1.00 92.62 317 TYR A O 1
ATOM 2534 N N . ILE A 1 318 ? 11.802 0.193 -15.186 1.00 92.50 318 ILE A N 1
ATOM 2535 C CA . ILE A 1 318 ? 12.655 -0.994 -15.192 1.00 92.50 318 ILE A CA 1
ATOM 2536 C C . ILE A 1 318 ? 14.056 -0.522 -15.556 1.00 92.50 318 ILE A C 1
ATOM 2538 O O . ILE A 1 318 ? 14.233 0.129 -16.594 1.00 92.50 318 ILE A O 1
ATOM 2542 N N . VAL A 1 319 ? 15.021 -0.787 -14.683 1.00 91.88 319 VAL A N 1
ATOM 2543 C CA . VAL A 1 319 ? 16.375 -0.236 -14.780 1.00 91.88 319 VAL A CA 1
ATOM 2544 C C . VAL A 1 319 ? 17.451 -1.306 -14.648 1.00 91.88 319 VAL A C 1
ATOM 2546 O O . VAL A 1 319 ? 17.200 -2.383 -14.117 1.00 91.88 319 VAL A O 1
ATOM 2549 N N . ASP A 1 320 ? 18.633 -1.029 -15.182 1.00 90.12 320 ASP A N 1
ATOM 2550 C CA . ASP A 1 320 ? 19.825 -1.846 -14.970 1.00 90.12 320 ASP A CA 1
ATOM 2551 C C . ASP A 1 320 ? 20.536 -1.492 -13.649 1.00 90.12 320 ASP A C 1
ATOM 2553 O O . ASP A 1 320 ? 20.115 -0.596 -12.909 1.00 90.12 320 ASP A O 1
ATOM 2557 N N . ASP A 1 321 ? 21.657 -2.166 -13.381 1.00 90.44 321 ASP A N 1
ATOM 2558 C CA . ASP A 1 321 ? 22.501 -1.956 -12.195 1.00 90.44 321 ASP A CA 1
ATOM 2559 C C . ASP A 1 321 ? 23.058 -0.518 -12.075 1.00 90.44 321 ASP A C 1
ATOM 2561 O O . ASP A 1 321 ? 23.573 -0.130 -11.024 1.00 90.44 321 ASP A O 1
ATOM 2565 N N . TYR A 1 322 ? 22.966 0.285 -13.141 1.00 90.69 322 TYR A N 1
ATOM 2566 C CA . TYR A 1 322 ? 23.409 1.679 -13.205 1.00 90.69 322 TYR A CA 1
ATOM 2567 C C . TYR A 1 322 ? 22.239 2.676 -13.202 1.00 90.69 322 TYR A C 1
ATOM 2569 O O . TYR A 1 322 ? 22.438 3.865 -13.478 1.00 90.69 322 TYR A O 1
ATOM 2577 N N . LEU A 1 323 ? 21.026 2.209 -12.884 1.00 89.00 323 LEU A N 1
ATOM 2578 C CA . LEU A 1 323 ? 19.780 2.981 -12.886 1.00 89.00 323 LEU A CA 1
ATOM 2579 C C . LEU A 1 323 ? 19.412 3.569 -14.263 1.00 89.00 323 LEU A C 1
ATOM 2581 O O . LEU A 1 323 ? 18.638 4.525 -14.346 1.00 89.00 323 LEU A O 1
ATOM 2585 N N . GLN A 1 324 ? 19.934 3.006 -15.356 1.00 89.44 324 GLN A N 1
ATOM 2586 C CA . GLN A 1 324 ? 19.506 3.345 -16.713 1.00 89.44 324 GLN A CA 1
ATOM 2587 C C . GLN A 1 324 ? 18.316 2.483 -17.123 1.00 89.44 324 GLN A C 1
ATOM 2589 O O . GLN A 1 324 ? 18.225 1.319 -16.752 1.00 89.44 324 GLN A O 1
ATOM 2594 N N . HIS A 1 325 ? 17.398 3.026 -17.927 1.00 91.00 325 HIS A N 1
ATOM 2595 C CA . HIS A 1 325 ? 16.275 2.236 -18.433 1.00 91.00 325 HIS A CA 1
ATOM 2596 C C . HIS A 1 325 ? 16.756 1.067 -19.292 1.00 91.00 325 HIS A C 1
ATOM 2598 O O . HIS A 1 325 ? 17.457 1.271 -20.290 1.00 91.00 325 HIS A O 1
ATOM 2604 N N . VAL A 1 326 ? 16.303 -0.138 -18.948 1.00 89.88 326 VAL A N 1
ATOM 2605 C CA . VAL A 1 326 ? 16.587 -1.332 -19.747 1.00 89.88 326 VAL A CA 1
ATOM 2606 C C . VAL A 1 326 ? 15.879 -1.264 -21.087 1.00 89.88 326 VAL A C 1
ATOM 2608 O O . VAL A 1 326 ? 14.782 -0.721 -21.203 1.00 89.88 326 VAL A O 1
ATOM 2611 N N . ILE A 1 327 ? 16.476 -1.848 -22.119 1.00 88.75 327 ILE A N 1
ATOM 2612 C CA . ILE A 1 327 ? 15.854 -1.879 -23.440 1.00 88.75 327 ILE A CA 1
ATOM 2613 C C . ILE A 1 327 ? 14.588 -2.762 -23.403 1.00 88.75 327 ILE A C 1
ATOM 2615 O O . ILE A 1 327 ? 14.711 -3.957 -23.108 1.00 88.75 327 ILE A O 1
ATOM 2619 N N . PRO A 1 328 ? 13.397 -2.224 -23.753 1.00 84.62 328 PRO A N 1
ATOM 2620 C CA . PRO A 1 328 ? 12.155 -2.993 -23.741 1.00 84.62 328 PRO A CA 1
ATOM 2621 C C . PRO A 1 328 ? 12.253 -4.235 -24.628 1.00 84.62 328 PRO A C 1
ATOM 2623 O O . PRO A 1 328 ? 12.885 -4.188 -25.684 1.00 84.62 328 PRO A O 1
ATOM 2626 N N . ASP A 1 329 ? 11.628 -5.328 -24.190 1.00 78.75 329 ASP A N 1
ATOM 2627 C CA . ASP A 1 329 ? 11.562 -6.631 -24.876 1.00 78.75 329 ASP A CA 1
ATOM 2628 C C . ASP A 1 329 ? 12.913 -7.349 -25.091 1.00 78.75 329 ASP A C 1
ATOM 2630 O O . ASP A 1 329 ? 12.940 -8.438 -25.659 1.00 78.75 329 ASP A O 1
ATOM 2634 N N . ILE A 1 330 ? 14.035 -6.774 -24.636 1.00 82.31 330 ILE A N 1
ATOM 2635 C CA . ILE A 1 330 ? 15.384 -7.342 -24.818 1.00 82.31 330 ILE A CA 1
ATOM 2636 C C . ILE A 1 330 ? 16.057 -7.635 -23.478 1.00 82.31 330 ILE A C 1
ATOM 2638 O O . ILE A 1 330 ? 16.717 -8.662 -23.327 1.00 82.31 330 ILE A O 1
ATOM 2642 N N . GLN A 1 331 ? 15.930 -6.726 -22.514 1.00 85.25 331 GLN A N 1
ATOM 2643 C CA . GLN A 1 331 ? 16.653 -6.788 -21.248 1.00 85.25 331 GLN A CA 1
ATOM 2644 C C . GLN A 1 331 ? 15.696 -6.960 -20.069 1.00 85.25 331 GLN A C 1
ATOM 2646 O O . GLN A 1 331 ? 14.606 -6.392 -20.036 1.00 85.25 331 GLN A O 1
ATOM 2651 N N . ILE A 1 332 ? 16.144 -7.738 -19.087 1.00 89.31 332 ILE A N 1
ATOM 2652 C CA . ILE A 1 332 ? 15.532 -7.824 -17.761 1.00 89.31 332 ILE A CA 1
ATOM 2653 C C . ILE A 1 332 ? 16.267 -6.828 -16.864 1.00 89.31 332 ILE A C 1
ATOM 2655 O O . ILE A 1 332 ? 17.480 -6.673 -16.993 1.00 89.31 332 ILE A O 1
ATOM 2659 N N . GLY A 1 333 ? 15.537 -6.167 -15.971 1.00 90.88 333 GLY A N 1
ATOM 2660 C CA . GLY A 1 333 ? 16.102 -5.242 -14.998 1.00 90.88 333 GLY A CA 1
ATOM 2661 C C . GLY A 1 333 ? 15.305 -5.213 -13.705 1.00 90.88 333 GLY A C 1
ATOM 2662 O O . GLY A 1 333 ? 14.283 -5.895 -13.572 1.00 90.88 333 GLY A O 1
ATOM 2663 N N . ASP A 1 334 ? 15.772 -4.389 -12.781 1.00 92.50 334 ASP A N 1
ATOM 2664 C CA . ASP A 1 334 ? 15.139 -4.161 -11.495 1.00 92.50 334 ASP A CA 1
ATOM 2665 C C . ASP A 1 334 ? 13.961 -3.197 -11.628 1.00 92.50 334 ASP A C 1
ATOM 2667 O O . ASP A 1 334 ? 13.986 -2.228 -12.392 1.00 92.50 334 ASP A O 1
ATOM 2671 N N . ILE A 1 335 ? 12.902 -3.473 -10.868 1.00 91.44 335 ILE A N 1
ATOM 2672 C CA . ILE A 1 335 ? 11.712 -2.627 -10.820 1.00 91.44 335 ILE A CA 1
ATOM 2673 C C . ILE A 1 335 ? 11.945 -1.513 -9.801 1.00 91.44 335 ILE A C 1
ATOM 2675 O O . ILE A 1 335 ? 12.156 -1.777 -8.619 1.00 91.44 335 ILE A O 1
ATOM 2679 N N . VAL A 1 336 ? 11.819 -0.267 -10.253 1.00 91.50 336 VAL A N 1
ATOM 2680 C CA . VAL A 1 336 ? 11.823 0.930 -9.409 1.00 91.50 336 VAL A CA 1
ATOM 2681 C C . VAL A 1 336 ? 10.442 1.568 -9.451 1.00 91.50 336 VAL A C 1
ATOM 2683 O O . VAL A 1 336 ? 9.883 1.807 -10.522 1.00 91.50 336 VAL A O 1
ATOM 2686 N N . ILE A 1 337 ? 9.894 1.846 -8.273 1.00 89.94 337 ILE A N 1
ATOM 2687 C CA . ILE A 1 337 ? 8.537 2.357 -8.090 1.00 89.94 337 ILE A CA 1
ATOM 2688 C C . ILE A 1 337 ? 8.639 3.751 -7.450 1.00 89.94 337 ILE A C 1
ATOM 2690 O O . ILE A 1 337 ? 9.216 3.900 -6.377 1.00 89.94 337 ILE A O 1
ATOM 2694 N N . GLY A 1 338 ? 8.120 4.780 -8.127 1.00 88.62 338 GLY A N 1
ATOM 2695 C CA . GLY A 1 338 ? 8.164 6.195 -7.714 1.00 88.62 338 GLY A CA 1
ATOM 2696 C C . GLY A 1 338 ? 6.777 6.847 -7.772 1.00 88.62 338 GLY A C 1
ATOM 2697 O O . GLY A 1 338 ? 5.908 6.351 -8.479 1.00 88.62 338 GLY A O 1
ATOM 2698 N N . GLY A 1 339 ? 6.500 7.889 -6.986 1.00 85.00 339 GLY A N 1
ATOM 2699 C CA . GLY A 1 339 ? 5.140 8.436 -6.830 1.00 85.00 339 GLY A CA 1
ATOM 2700 C C . GLY A 1 339 ? 4.747 8.678 -5.373 1.00 85.00 339 GLY A C 1
ATOM 2701 O O . GLY A 1 339 ? 5.611 8.779 -4.506 1.00 85.00 339 GLY A O 1
ATOM 2702 N N . MET A 1 340 ? 3.443 8.794 -5.114 1.00 73.00 340 MET A N 1
ATOM 2703 C CA . MET A 1 340 ? 2.909 9.002 -3.763 1.00 73.00 340 MET A CA 1
ATOM 2704 C C . MET A 1 340 ? 2.779 7.663 -3.016 1.00 73.00 340 MET A C 1
ATOM 2706 O O . MET A 1 340 ? 1.878 6.889 -3.329 1.00 73.00 340 MET A O 1
ATOM 2710 N N . TYR A 1 341 ? 3.637 7.407 -2.020 1.00 67.19 341 TYR A N 1
ATOM 2711 C CA . TYR A 1 341 ? 3.594 6.197 -1.177 1.00 67.19 341 TYR A CA 1
ATOM 2712 C C . TYR A 1 341 ? 3.832 6.495 0.307 1.00 67.19 341 TYR A C 1
ATOM 2714 O O . TYR A 1 341 ? 4.146 7.619 0.695 1.00 67.19 341 TYR A O 1
ATOM 2722 N N . SER A 1 342 ? 3.713 5.441 1.117 1.00 57.25 342 SER A N 1
ATOM 2723 C CA . SER A 1 342 ? 4.076 5.367 2.532 1.00 57.25 342 SER A CA 1
ATOM 2724 C C . SER A 1 342 ? 5.489 5.864 2.854 1.00 57.25 342 SER A C 1
ATOM 2726 O O . SER A 1 342 ? 6.439 5.711 2.086 1.00 57.25 342 SER A O 1
ATOM 2728 N N . CYS A 1 343 ? 5.634 6.397 4.063 1.00 51.09 343 CYS A N 1
ATOM 2729 C CA . CYS A 1 343 ? 6.868 6.922 4.633 1.00 51.09 343 CYS A CA 1
ATOM 2730 C C . CYS A 1 343 ? 7.814 5.805 5.130 1.00 51.09 343 CYS A C 1
ATOM 2732 O O . CYS A 1 343 ? 8.003 5.647 6.327 1.00 51.09 343 CYS A O 1
ATOM 2734 N N . GLY A 1 344 ? 8.438 5.058 4.209 1.00 52.53 344 GLY A N 1
ATOM 2735 C CA . GLY A 1 344 ? 9.635 4.227 4.451 1.00 52.53 344 GLY A CA 1
ATOM 2736 C C . GLY A 1 344 ? 9.577 3.193 5.596 1.00 52.53 344 GLY A C 1
ATOM 2737 O O . GLY A 1 344 ? 8.526 2.883 6.147 1.00 52.53 344 GLY A O 1
ATOM 2738 N N . PHE A 1 345 ? 10.734 2.614 5.944 1.00 43.75 345 PHE A N 1
ATOM 2739 C CA . PHE A 1 345 ? 10.862 1.675 7.067 1.00 43.75 345 PHE A CA 1
ATOM 2740 C C . PHE A 1 345 ? 11.185 2.399 8.374 1.00 43.75 345 PHE A C 1
ATOM 2742 O O . PHE A 1 345 ? 12.037 3.288 8.409 1.00 43.75 345 PHE A O 1
ATOM 2749 N N . THR A 1 346 ? 10.610 1.930 9.480 1.00 38.06 346 THR A N 1
ATOM 2750 C CA . THR A 1 346 ? 11.073 2.273 10.826 1.00 38.06 346 THR A CA 1
ATOM 2751 C C . THR A 1 346 ? 12.276 1.395 11.183 1.00 38.06 346 THR A C 1
ATOM 2753 O O . THR A 1 346 ? 12.119 0.226 11.537 1.00 38.06 346 THR A O 1
ATOM 2756 N N . THR A 1 347 ? 13.499 1.919 11.108 1.00 32.75 347 THR A N 1
ATOM 2757 C CA . THR A 1 347 ? 14.606 1.341 11.888 1.00 32.75 347 THR A CA 1
ATOM 2758 C C . THR A 1 347 ? 14.397 1.677 13.363 1.00 32.75 347 THR A C 1
ATOM 2760 O O . THR A 1 347 ? 13.802 2.706 13.671 1.00 32.75 347 THR A O 1
ATOM 2763 N N . ALA A 1 348 ? 14.855 0.815 14.275 1.00 33.94 348 ALA A N 1
ATOM 2764 C CA . ALA A 1 348 ? 14.777 0.985 15.730 1.00 33.94 348 ALA A CA 1
ATOM 2765 C C . ALA A 1 348 ? 15.497 2.265 16.227 1.00 33.94 348 ALA A C 1
ATOM 2767 O O . ALA A 1 348 ? 16.582 2.212 16.801 1.00 33.94 348 ALA A O 1
ATOM 2768 N N . GLY A 1 349 ? 14.876 3.421 15.989 1.00 31.33 349 GLY A N 1
ATOM 2769 C CA . GLY A 1 349 ? 15.425 4.757 16.181 1.00 31.33 349 GLY A CA 1
ATOM 2770 C C . GLY A 1 349 ? 15.472 5.537 14.863 1.00 31.33 349 GLY A C 1
ATOM 2771 O O . GLY A 1 349 ? 16.278 5.227 13.992 1.00 31.33 349 GLY A O 1
ATOM 2772 N N . LEU A 1 350 ? 14.647 6.587 14.789 1.00 27.95 350 LEU A N 1
ATOM 2773 C CA . LEU A 1 350 ? 14.567 7.635 13.758 1.00 27.95 350 LEU A CA 1
ATOM 2774 C C . LEU A 1 350 ? 13.834 7.263 12.455 1.00 27.95 350 LEU A C 1
ATOM 2776 O O . LEU A 1 350 ? 14.379 6.653 11.539 1.00 27.95 350 LEU A O 1
ATOM 2780 N N . LEU A 1 351 ? 12.599 7.769 12.357 1.00 31.86 351 LEU A N 1
ATOM 2781 C CA . LEU A 1 351 ? 11.962 8.135 11.094 1.00 31.86 351 LEU A CA 1
ATOM 2782 C C . LEU A 1 351 ? 12.846 9.170 10.390 1.00 31.86 351 LEU A C 1
ATOM 2784 O O . LEU A 1 351 ? 12.874 10.334 10.788 1.00 31.86 351 LEU A O 1
ATOM 2788 N N . ASN A 1 352 ? 13.556 8.760 9.342 1.00 27.53 352 ASN A N 1
ATOM 2789 C CA . ASN A 1 352 ? 14.100 9.710 8.381 1.00 27.53 352 ASN A CA 1
ATOM 2790 C C . ASN A 1 352 ? 13.019 9.961 7.333 1.00 27.53 352 ASN A C 1
ATOM 2792 O O . ASN A 1 352 ? 12.880 9.227 6.355 1.00 27.53 352 ASN A O 1
ATOM 2796 N N . ILE A 1 353 ? 12.210 10.986 7.588 1.00 31.92 353 ILE A N 1
ATOM 2797 C CA . ILE A 1 353 ? 11.273 11.517 6.608 1.00 31.92 353 ILE A CA 1
ATOM 2798 C C . ILE A 1 353 ? 12.118 12.276 5.580 1.00 31.92 353 ILE A C 1
ATOM 2800 O O . ILE A 1 353 ? 12.459 13.440 5.772 1.00 31.92 353 ILE A O 1
ATOM 2804 N N . GLY A 1 354 ? 12.501 11.598 4.502 1.00 25.44 354 GLY A N 1
ATOM 2805 C CA . GLY A 1 354 ? 13.046 12.252 3.319 1.00 25.44 354 GLY A CA 1
ATOM 2806 C C . GLY A 1 354 ? 11.926 12.963 2.567 1.00 25.44 354 GLY A C 1
ATOM 2807 O O . GLY A 1 354 ? 11.428 12.437 1.579 1.00 25.44 354 GLY A O 1
ATOM 2808 N N . VAL A 1 355 ? 11.510 14.139 3.045 1.00 28.02 355 VAL A N 1
ATOM 2809 C CA . VAL A 1 355 ? 10.876 15.146 2.184 1.00 28.02 355 VAL A CA 1
ATOM 2810 C C . VAL A 1 355 ? 11.992 16.058 1.690 1.00 28.02 355 VAL A C 1
ATOM 2812 O O . VAL A 1 355 ? 12.184 17.149 2.223 1.00 28.02 355 VAL A O 1
ATOM 2815 N N . ASP A 1 356 ? 12.750 15.611 0.693 1.00 24.91 356 ASP A N 1
ATOM 2816 C CA . ASP A 1 356 ? 13.529 16.563 -0.095 1.00 24.91 356 ASP A CA 1
ATOM 2817 C C . ASP A 1 356 ? 12.593 17.156 -1.154 1.00 24.91 356 ASP A C 1
ATOM 2819 O O . ASP A 1 356 ? 12.059 16.452 -2.013 1.00 24.91 356 ASP A O 1
ATOM 2823 N N . ARG A 1 357 ? 12.326 18.455 -0.981 1.00 29.88 357 ARG A N 1
ATOM 2824 C CA . ARG A 1 357 ? 11.617 19.328 -1.924 1.00 29.88 357 ARG A CA 1
ATOM 2825 C C . ARG A 1 357 ? 12.404 19.546 -3.206 1.00 29.88 357 ARG A C 1
ATOM 2827 O O . ARG A 1 357 ? 13.648 19.637 -3.113 1.00 29.88 357 ARG A O 1
#

Sequence (357 aa):
MGVDDDAALFDLSCTLFVSKTDQTRSITVSFNASLDLFEKKGLIKTTHRFVRLLSQLFLSDQPLYTFSLFLDEEREILRKLNDTHVDYGPIRCAHHHFIKHAQQYPQKLAMVFEDQSITYTETLFYAQQVAFDLVTEYQVCPNDVVVQLMERSIELVIGILAIWMSGATYAPINPHDPIARLMTCMEQTNAKHIIFHSSTSHISVSSYSNIRINDIINDMTERDLIEILSSIPVSPEHISHIVFTSGSTGKPKAVREALSINSVLDFAQFAHDKCQFYNWYGPAECTEAASKYLISGNELKQGHLPIGRPIPNVHIYIVDDYLQHVIPDIQIGDIVIGGMYSCGFTTAGLLNIGVDR